Protein AF-A0A1I0IFF0-F1 (afdb_monomer_lite)

Structure (mmCIF, N/CA/C/O backbone):
data_AF-A0A1I0IFF0-F1
#
_entry.id   AF-A0A1I0IFF0-F1
#
loop_
_atom_site.group_PDB
_atom_site.id
_atom_site.type_symbol
_atom_site.label_atom_id
_atom_site.label_alt_id
_atom_site.label_comp_id
_atom_site.label_asym_id
_atom_site.label_entity_id
_atom_site.label_seq_id
_atom_site.pdbx_PDB_ins_code
_atom_site.Cartn_x
_atom_site.Cartn_y
_atom_site.Cartn_z
_atom_site.occupancy
_atom_site.B_iso_or_equiv
_atom_site.auth_seq_id
_atom_site.auth_comp_id
_atom_site.auth_asym_id
_atom_site.auth_atom_id
_atom_site.pdbx_PDB_model_num
ATOM 1 N N . MET A 1 1 ? -9.312 16.674 9.828 1.00 88.00 1 MET A N 1
ATOM 2 C CA . MET A 1 1 ? -9.772 15.275 9.896 1.00 88.00 1 MET A CA 1
ATOM 3 C C . MET A 1 1 ? -9.796 14.686 8.494 1.00 88.00 1 MET A C 1
ATOM 5 O O . MET A 1 1 ? -10.130 15.406 7.559 1.00 88.00 1 MET A O 1
ATOM 9 N N . SER A 1 2 ? -9.435 13.416 8.342 1.00 91.50 2 SER A N 1
ATOM 10 C CA . SER A 1 2 ? -9.533 12.617 7.117 1.00 91.50 2 SER A CA 1
ATOM 11 C C . SER A 1 2 ? -9.966 11.204 7.501 1.00 91.50 2 SER A C 1
ATOM 13 O O . SER A 1 2 ? -9.382 10.637 8.417 1.00 91.50 2 SER A O 1
ATOM 15 N N . LEU A 1 3 ? -10.940 10.636 6.791 1.00 92.00 3 LEU A N 1
ATOM 16 C CA . LEU A 1 3 ? -11.258 9.207 6.860 1.00 92.00 3 LEU A CA 1
ATOM 17 C C . LEU A 1 3 ? -10.409 8.442 5.834 1.00 92.00 3 LEU A C 1
ATOM 19 O O . LEU A 1 3 ? -10.133 8.965 4.749 1.00 92.00 3 LEU A O 1
ATOM 23 N N . VAL A 1 4 ? -9.998 7.233 6.186 1.00 90.94 4 VAL A N 1
ATOM 24 C CA . VAL A 1 4 ? -9.371 6.217 5.333 1.00 90.94 4 VAL A CA 1
ATOM 25 C C . VAL A 1 4 ? -10.077 4.899 5.650 1.00 90.94 4 VAL A C 1
ATOM 27 O O . VAL A 1 4 ? -10.364 4.649 6.815 1.00 90.94 4 VAL A O 1
ATOM 30 N N . GLU A 1 5 ? -10.362 4.060 4.663 1.00 90.81 5 GLU A N 1
ATOM 31 C CA . GLU A 1 5 ? -10.940 2.730 4.898 1.00 90.81 5 GLU A CA 1
ATOM 32 C C . GLU A 1 5 ? -9.869 1.668 4.645 1.00 90.81 5 GLU A C 1
ATOM 34 O O . GLU A 1 5 ? -9.145 1.729 3.650 1.00 90.81 5 GLU A O 1
ATOM 39 N N . LEU A 1 6 ? -9.741 0.730 5.582 1.00 88.81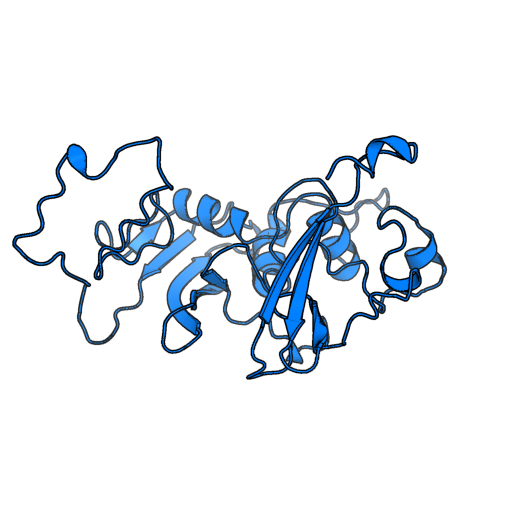 6 LEU A N 1
ATOM 40 C CA . LEU A 1 6 ? -8.856 -0.424 5.495 1.00 88.81 6 LEU A CA 1
ATOM 41 C C . LEU A 1 6 ? -9.671 -1.602 4.963 1.00 88.81 6 LEU A C 1
ATOM 43 O O . LEU A 1 6 ? -10.607 -2.057 5.624 1.00 88.81 6 LEU A O 1
ATOM 47 N N . GLU A 1 7 ? -9.307 -2.098 3.789 1.00 85.88 7 GLU A N 1
ATOM 48 C CA . GLU A 1 7 ? -9.910 -3.275 3.171 1.00 85.88 7 GLU A CA 1
ATOM 49 C C . GLU A 1 7 ? -9.067 -4.528 3.405 1.00 85.88 7 GLU A C 1
ATOM 51 O O . GLU A 1 7 ? -7.858 -4.463 3.644 1.00 85.88 7 GLU A O 1
ATOM 56 N N . ARG A 1 8 ? -9.722 -5.682 3.301 1.00 84.56 8 ARG A N 1
ATOM 57 C CA . ARG A 1 8 ? -9.161 -7.024 3.439 1.00 84.56 8 ARG A CA 1
ATOM 58 C C . ARG A 1 8 ? -9.545 -7.875 2.229 1.00 84.56 8 ARG A C 1
ATOM 60 O O . ARG A 1 8 ? -10.698 -7.851 1.814 1.00 84.56 8 ARG A O 1
ATOM 67 N N . TRP A 1 9 ? -8.615 -8.686 1.730 1.00 76.44 9 TRP A N 1
ATOM 68 C CA . TRP A 1 9 ? -8.908 -9.739 0.757 1.00 76.44 9 TRP A CA 1
ATOM 69 C C . TRP A 1 9 ? -9.453 -10.995 1.454 1.00 76.44 9 TRP A C 1
ATOM 71 O O . TRP A 1 9 ? -8.937 -11.434 2.490 1.00 76.44 9 TRP A O 1
ATOM 81 N N . GLY A 1 10 ? -10.497 -11.590 0.884 1.00 72.00 10 GLY A N 1
ATOM 82 C CA . GLY A 1 10 ? -11.131 -12.810 1.371 1.00 72.00 10 GLY A CA 1
ATOM 83 C C . GLY A 1 10 ? -11.828 -13.603 0.258 1.00 72.00 10 GLY A C 1
ATOM 84 O O . GLY A 1 10 ? -11.740 -13.240 -0.914 1.00 72.00 10 GLY A O 1
ATOM 85 N N . PRO A 1 11 ? -12.553 -14.687 0.595 1.00 66.06 11 PRO A N 1
ATOM 86 C CA . PRO A 1 11 ? -13.161 -15.583 -0.398 1.00 66.06 11 PRO A CA 1
ATOM 87 C C . PRO A 1 11 ? -14.207 -14.936 -1.322 1.00 66.06 11 PRO A C 1
ATOM 89 O O . PRO A 1 11 ? -14.525 -15.507 -2.360 1.00 66.06 11 PRO A O 1
ATOM 92 N N . ALA A 1 12 ? -14.748 -13.773 -0.944 1.00 69.38 12 ALA A N 1
ATOM 93 C CA . ALA A 1 12 ? -15.703 -12.993 -1.734 1.00 69.38 12 ALA A CA 1
ATOM 94 C C . ALA A 1 12 ? -15.058 -11.826 -2.517 1.00 69.38 12 ALA A C 1
ATOM 96 O O . ALA A 1 12 ? -15.765 -11.125 -3.237 1.00 69.38 12 ALA A O 1
ATOM 97 N N . GLY A 1 13 ? -13.742 -11.619 -2.393 1.00 72.94 13 GLY A N 1
ATOM 98 C CA . GLY A 1 13 ? -13.017 -10.473 -2.948 1.00 72.94 13 GLY A CA 1
ATOM 99 C C . GLY A 1 13 ? -12.477 -9.531 -1.866 1.00 72.94 13 GLY A C 1
ATOM 100 O O . GLY A 1 13 ? -12.172 -9.965 -0.754 1.00 72.94 13 GLY A O 1
ATOM 101 N N . TRP A 1 14 ? -12.344 -8.245 -2.202 1.00 78.19 14 TRP A N 1
ATOM 102 C CA . TRP A 1 14 ? -12.015 -7.179 -1.247 1.00 78.19 14 TRP A CA 1
ATOM 103 C C . TRP A 1 14 ? -13.264 -6.725 -0.485 1.00 78.19 14 TRP A C 1
ATOM 105 O O . TRP A 1 14 ? -14.321 -6.547 -1.087 1.00 78.19 14 TRP A O 1
ATOM 115 N N . ASP A 1 15 ? -13.131 -6.518 0.825 1.00 80.62 15 ASP A N 1
ATOM 116 C CA . ASP A 1 15 ? -14.208 -6.061 1.711 1.00 80.62 15 ASP A CA 1
ATOM 117 C C . ASP A 1 15 ? -13.657 -5.121 2.803 1.00 80.62 15 ASP A C 1
ATOM 119 O O . ASP A 1 15 ? -12.474 -5.193 3.151 1.00 80.62 15 ASP A O 1
ATOM 123 N N . THR A 1 16 ? -14.479 -4.226 3.356 1.00 85.56 16 THR A N 1
ATOM 124 C CA . THR A 1 16 ? -14.020 -3.204 4.314 1.00 85.56 16 THR A CA 1
ATOM 125 C C . THR A 1 16 ? -13.914 -3.766 5.734 1.00 85.56 16 THR A C 1
ATOM 127 O O . THR A 1 16 ? -14.913 -4.078 6.376 1.00 85.56 16 THR A O 1
ATOM 130 N N . LEU A 1 17 ? -12.689 -3.824 6.263 1.00 84.31 17 LEU A N 1
ATOM 131 C CA . LEU A 1 17 ? -12.380 -4.324 7.605 1.00 84.31 17 LEU A CA 1
ATOM 132 C C . LEU A 1 17 ? -12.564 -3.256 8.693 1.00 84.31 17 LEU A C 1
ATOM 134 O O . LEU A 1 17 ? -13.067 -3.559 9.775 1.00 84.31 17 LEU A O 1
ATOM 138 N N . ALA A 1 18 ? -12.123 -2.019 8.445 1.00 87.62 18 ALA A N 1
ATOM 139 C CA . ALA A 1 18 ? -12.143 -0.952 9.448 1.00 87.62 18 ALA A CA 1
ATOM 140 C C . ALA A 1 18 ? -12.167 0.455 8.832 1.00 87.62 18 ALA A C 1
ATOM 142 O O . ALA A 1 18 ? -11.567 0.704 7.785 1.00 87.62 18 ALA A O 1
ATOM 143 N N . GLY A 1 19 ? -12.807 1.398 9.525 1.00 90.88 19 GLY A N 1
ATOM 144 C CA . GLY A 1 19 ? -12.680 2.831 9.258 1.00 90.88 19 GLY A CA 1
ATOM 145 C C . GLY A 1 19 ? -11.568 3.440 10.114 1.00 90.88 19 GLY A C 1
ATOM 146 O O . GLY A 1 19 ? -11.505 3.196 11.316 1.00 90.88 19 GLY A O 1
ATOM 147 N N . ILE A 1 20 ? -10.691 4.245 9.514 1.00 92.94 20 ILE A N 1
ATOM 148 C C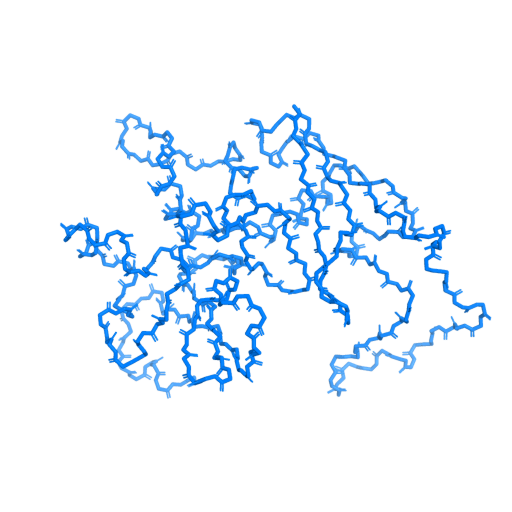A . ILE A 1 20 ? -9.561 4.892 10.190 1.00 92.94 20 ILE A CA 1
ATOM 149 C C . ILE A 1 20 ? -9.678 6.413 10.075 1.00 92.94 20 ILE A C 1
ATOM 151 O O . ILE A 1 20 ? -9.557 7.001 8.997 1.00 92.94 20 ILE A O 1
ATOM 155 N N . ILE A 1 21 ? -9.898 7.063 11.213 1.00 94.94 21 ILE A N 1
ATOM 156 C CA . 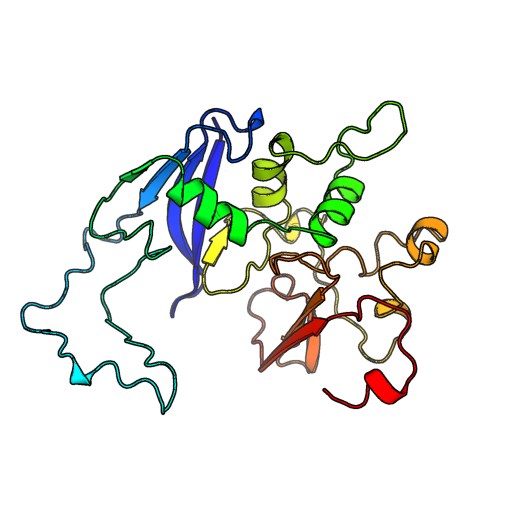ILE A 1 21 ? -10.034 8.511 11.351 1.00 94.94 21 ILE A CA 1
ATOM 157 C C . ILE A 1 21 ? -8.673 9.110 11.712 1.00 94.94 21 ILE A C 1
ATOM 159 O O . ILE A 1 21 ? -7.999 8.663 12.638 1.00 94.94 21 ILE A O 1
ATOM 163 N N . ILE A 1 22 ? -8.280 10.152 10.980 1.00 95.44 22 ILE A N 1
ATOM 164 C CA . ILE A 1 22 ? -7.016 10.872 11.145 1.00 95.44 22 ILE A CA 1
ATOM 165 C C . ILE A 1 22 ? -7.333 12.348 11.398 1.00 95.44 22 ILE A C 1
ATOM 167 O O . ILE A 1 22 ? -7.690 13.075 10.468 1.00 95.44 22 ILE A O 1
ATOM 171 N N . ASP A 1 23 ? -7.237 12.814 12.643 1.00 95.50 23 ASP A N 1
ATOM 172 C CA . ASP A 1 23 ? -7.713 14.150 13.045 1.00 95.50 23 ASP A CA 1
ATOM 173 C C . ASP A 1 23 ? -6.989 15.305 12.345 1.00 95.50 23 ASP A C 1
ATOM 175 O O . ASP A 1 23 ? -7.618 16.263 11.883 1.00 95.50 23 ASP A O 1
ATOM 179 N N . ARG A 1 24 ? -5.668 15.187 12.241 1.00 95.25 24 ARG A N 1
ATOM 180 C CA . ARG A 1 24 ? -4.710 16.193 11.775 1.00 95.25 24 ARG A CA 1
ATOM 181 C C . ARG A 1 24 ? -3.886 15.627 10.613 1.00 95.25 24 ARG A C 1
ATOM 183 O O . ARG A 1 24 ? -2.698 15.353 10.786 1.00 95.25 24 ARG A O 1
ATOM 190 N N . PRO A 1 25 ? -4.492 15.375 9.435 1.00 92.88 25 PRO A N 1
ATOM 191 C CA . PRO A 1 25 ? -3.823 14.690 8.327 1.00 92.88 25 PRO A CA 1
ATOM 192 C C . PRO A 1 25 ? -2.581 15.433 7.804 1.00 92.88 25 PRO A C 1
ATOM 194 O O . PRO A 1 25 ? -1.665 14.800 7.284 1.00 92.88 25 PRO A O 1
ATOM 197 N N . GLU A 1 26 ? -2.497 16.749 8.008 1.00 92.44 26 GLU A N 1
ATOM 198 C CA . GLU A 1 26 ? -1.309 17.570 7.745 1.00 92.44 26 GLU A CA 1
ATOM 199 C C . GLU A 1 26 ? -0.108 17.236 8.655 1.00 92.44 26 GLU A C 1
ATOM 201 O O . GLU A 1 26 ? 1.030 17.560 8.319 1.00 92.44 26 GLU A O 1
ATOM 206 N N . SER A 1 27 ? -0.349 16.550 9.777 1.00 93.81 27 SER A N 1
ATOM 207 C CA . SER A 1 27 ? 0.673 15.989 10.672 1.00 93.81 27 SER A CA 1
ATOM 208 C C . SER A 1 27 ? 1.077 14.549 10.305 1.00 93.81 27 SER A C 1
ATOM 210 O O . SER A 1 27 ? 1.951 13.980 10.959 1.00 93.81 27 SER A O 1
ATOM 212 N N . GLY A 1 28 ? 0.468 13.935 9.284 1.00 93.38 28 GLY A N 1
ATOM 213 C CA . GLY A 1 28 ? 0.781 12.560 8.882 1.00 93.38 28 GLY A CA 1
ATOM 214 C C . GLY A 1 28 ? 0.371 11.501 9.901 1.00 93.38 28 GLY A C 1
ATOM 215 O O . GLY A 1 28 ? -0.598 11.672 10.641 1.00 93.38 28 GLY A O 1
ATOM 216 N N . LEU A 1 29 ? 1.177 10.439 10.007 1.00 94.06 29 LEU A N 1
ATOM 217 C CA . LEU A 1 29 ? 1.040 9.426 11.065 1.00 94.06 29 LEU A CA 1
ATOM 218 C C . LEU A 1 29 ? 1.510 9.919 12.457 1.00 94.06 29 LEU A C 1
ATOM 220 O O . LEU A 1 29 ? 1.636 9.117 13.377 1.00 94.06 29 LEU A O 1
ATOM 224 N N . LEU A 1 30 ? 1.780 11.224 12.627 1.00 94.38 30 LEU A N 1
ATOM 225 C CA . LEU A 1 30 ? 1.913 11.884 13.941 1.00 94.38 30 LEU A CA 1
ATOM 226 C C . LEU A 1 30 ? 0.607 12.573 14.391 1.00 94.38 30 LEU A C 1
ATOM 228 O O . LEU A 1 30 ? 0.554 13.214 15.445 1.00 94.38 30 LEU A O 1
ATOM 232 N N . SER A 1 31 ? -0.450 12.480 13.584 1.00 94.25 31 SER A N 1
ATOM 233 C CA . SER A 1 31 ? -1.810 12.811 14.000 1.00 94.25 31 SER A CA 1
ATOM 234 C C . SER A 1 31 ? -2.272 11.889 15.140 1.00 94.25 31 SER A C 1
ATOM 236 O O . SER A 1 31 ? -1.891 10.721 15.155 1.00 94.25 31 SER A O 1
ATOM 238 N N . PRO A 1 32 ? -3.173 12.337 16.035 1.00 95.31 32 PRO A N 1
ATOM 239 C CA . PRO A 1 32 ? -4.093 11.419 16.697 1.00 95.31 32 PRO A CA 1
ATOM 240 C C . PRO A 1 32 ? -4.851 10.619 15.629 1.00 95.31 32 PRO A C 1
ATOM 242 O O . PRO A 1 32 ? -5.238 11.169 14.588 1.00 95.31 32 PRO A O 1
ATOM 245 N N . MET A 1 33 ? -5.001 9.320 15.858 1.00 94.69 33 MET A N 1
ATOM 246 C CA . MET A 1 33 ? -5.628 8.388 14.923 1.00 94.69 33 MET A CA 1
ATOM 247 C C . MET A 1 33 ? -6.572 7.488 15.706 1.00 94.69 33 MET A C 1
ATOM 249 O O . MET A 1 33 ? -6.213 7.079 16.812 1.00 94.69 33 MET A O 1
ATOM 253 N N . ARG A 1 34 ? -7.719 7.149 15.120 1.00 93.44 34 ARG A N 1
ATOM 254 C CA . ARG A 1 34 ? -8.660 6.161 15.652 1.00 93.44 34 ARG A CA 1
ATOM 255 C C . ARG A 1 34 ? -8.994 5.138 14.573 1.00 93.44 34 ARG A C 1
ATOM 257 O O . ARG A 1 34 ? -9.179 5.529 13.425 1.00 93.44 34 ARG A O 1
ATOM 264 N N . LEU A 1 35 ? -9.051 3.859 14.923 1.00 90.81 35 LEU A N 1
ATOM 265 C CA . LEU A 1 35 ? -9.435 2.766 14.027 1.00 90.81 35 LEU A CA 1
ATOM 266 C C . LEU A 1 35 ? -10.635 2.061 14.643 1.00 90.81 35 LEU A C 1
ATOM 268 O O . LEU A 1 35 ? -10.525 1.537 15.747 1.00 90.81 35 LEU A O 1
ATOM 272 N N . ASP A 1 36 ? -11.751 2.058 13.926 1.00 88.44 36 ASP A N 1
ATOM 273 C CA . ASP A 1 36 ? -13.002 1.420 14.324 1.00 88.44 36 ASP A CA 1
ATOM 274 C C . ASP A 1 36 ? -13.267 0.236 13.384 1.00 88.44 36 ASP A C 1
ATOM 276 O O . ASP A 1 36 ? -13.406 0.421 12.169 1.00 88.44 36 ASP A O 1
ATOM 280 N N . TYR A 1 37 ? -13.317 -0.983 13.922 1.00 83.94 37 TYR A N 1
ATOM 281 C CA . TYR A 1 37 ? -13.605 -2.178 13.123 1.00 83.94 37 TYR A CA 1
ATOM 282 C C . TYR A 1 37 ? -15.061 -2.185 12.625 1.00 83.94 37 TYR A C 1
ATOM 284 O O . TYR A 1 37 ? -15.997 -1.869 13.364 1.00 83.94 37 TYR A O 1
ATOM 292 N N . GLN A 1 38 ? -15.264 -2.562 11.360 1.00 75.62 38 GLN A N 1
ATOM 293 C CA . GLN A 1 38 ? -16.597 -2.684 10.768 1.00 75.62 38 GLN A CA 1
ATOM 294 C C . GLN A 1 38 ? -17.294 -3.948 11.287 1.00 75.62 38 GLN A C 1
ATOM 296 O O . GLN A 1 38 ? -16.730 -5.042 11.289 1.00 75.62 38 GLN A O 1
ATOM 301 N N . ARG A 1 39 ? -18.551 -3.804 11.717 1.00 63.66 39 ARG A N 1
ATOM 302 C CA . ARG A 1 39 ? -19.383 -4.919 12.186 1.00 63.66 39 ARG A CA 1
ATOM 303 C C . ARG A 1 39 ? -20.214 -5.479 11.031 1.00 63.66 39 ARG A C 1
ATOM 305 O O . ARG A 1 39 ? -21.276 -4.934 10.736 1.00 63.66 39 ARG A O 1
ATOM 312 N N . GLN A 1 40 ? -19.786 -6.588 10.434 1.00 51.75 40 GLN A N 1
ATOM 313 C CA . GLN A 1 40 ? -20.651 -7.354 9.530 1.00 51.75 40 GLN A CA 1
ATOM 314 C C . GLN A 1 40 ? -21.722 -8.113 10.337 1.00 51.75 40 GLN A C 1
ATOM 316 O O . GLN A 1 40 ? -21.414 -8.806 11.307 1.00 51.75 40 GLN A O 1
ATOM 321 N N . ASP A 1 41 ? -22.991 -7.907 9.975 1.00 43.84 41 ASP A N 1
ATOM 322 C CA . ASP A 1 41 ? -24.205 -8.604 10.443 1.00 43.84 41 ASP A CA 1
ATOM 323 C C . ASP A 1 41 ? -24.391 -8.808 11.964 1.00 43.84 41 ASP A C 1
ATOM 325 O O . ASP A 1 41 ? -25.189 -9.630 12.413 1.00 43.84 41 ASP A O 1
ATOM 329 N N . GLY A 1 42 ? -23.699 -8.017 12.788 1.00 35.91 42 GLY A N 1
ATOM 330 C CA . GLY A 1 42 ? -23.757 -8.113 14.251 1.00 35.91 42 GLY A CA 1
ATOM 331 C C . GLY A 1 42 ? -22.974 -9.289 14.844 1.00 35.91 42 GLY A C 1
ATOM 332 O O . GLY A 1 42 ? -22.987 -9.466 16.064 1.00 35.91 42 GLY A O 1
ATOM 333 N N . CYS A 1 43 ? -22.255 -10.053 14.021 1.00 32.69 43 CYS A N 1
ATOM 334 C CA . CYS A 1 43 ? -21.344 -11.092 14.477 1.00 32.69 43 CYS A CA 1
ATOM 335 C C . CYS A 1 43 ? -19.947 -10.510 14.714 1.00 32.69 43 CYS A C 1
ATOM 337 O O . CYS A 1 43 ? -19.127 -10.427 13.801 1.00 32.69 43 CYS A O 1
ATOM 339 N N . THR A 1 44 ? -19.617 -10.224 15.978 1.00 33.41 44 THR A N 1
ATOM 340 C CA . THR A 1 44 ? -18.235 -10.460 16.419 1.00 33.41 44 THR A CA 1
ATOM 341 C C . THR A 1 44 ? -17.906 -11.906 16.057 1.00 33.41 44 THR A C 1
ATOM 343 O O . THR A 1 44 ? -18.707 -12.804 16.335 1.00 33.41 44 THR A O 1
ATOM 346 N N . CYS A 1 45 ? -16.764 -12.154 15.424 1.00 33.97 45 CYS A N 1
ATOM 347 C CA . CYS A 1 45 ? -16.337 -13.519 15.155 1.00 33.97 45 CYS A CA 1
ATOM 348 C C . CYS A 1 45 ? -15.871 -14.140 16.482 1.00 33.97 45 CYS A C 1
ATOM 350 O O . CYS A 1 45 ? -14.738 -13.969 16.907 1.00 33.97 45 CYS A O 1
ATOM 352 N N . VAL A 1 46 ? -16.800 -14.776 17.198 1.00 32.59 46 VAL A N 1
ATOM 353 C CA . VAL A 1 46 ? -16.542 -15.343 18.526 1.00 32.59 46 VAL A CA 1
ATOM 354 C C . VAL A 1 46 ? -15.787 -16.660 18.380 1.00 32.59 46 VAL A C 1
ATOM 356 O O . VAL A 1 46 ? -16.257 -17.570 17.692 1.00 32.59 46 VAL A O 1
ATOM 359 N N . ALA A 1 47 ? -14.666 -16.790 19.091 1.00 33.25 47 ALA A N 1
ATOM 360 C CA . ALA A 1 47 ? -13.975 -18.062 19.260 1.00 33.25 47 ALA A CA 1
ATOM 361 C C . ALA A 1 47 ? -14.940 -19.153 19.745 1.00 33.25 47 ALA A C 1
ATOM 363 O O . ALA A 1 47 ? -15.535 -19.041 20.820 1.00 33.25 47 ALA A O 1
ATOM 364 N N . LEU A 1 48 ? -15.112 -20.204 18.933 1.00 32.38 48 LEU A N 1
ATOM 365 C CA . LEU A 1 48 ? -16.056 -21.288 19.210 1.00 32.38 48 LEU A CA 1
ATOM 366 C C . LEU A 1 48 ? -15.778 -21.888 20.602 1.00 32.38 48 LEU A C 1
ATOM 368 O O . LEU A 1 48 ? -14.673 -22.398 20.817 1.00 32.38 48 LEU A O 1
ATOM 372 N N . PRO A 1 49 ? -16.748 -21.866 21.544 1.00 31.80 49 PRO A N 1
ATOM 373 C CA . PRO A 1 49 ? -16.535 -22.369 22.898 1.00 31.80 49 PRO A CA 1
ATOM 374 C C . PRO A 1 49 ? -16.157 -23.856 22.894 1.00 31.80 49 PRO A C 1
ATOM 376 O O . PRO A 1 49 ? -17.009 -24.722 22.701 1.00 31.80 49 PRO A O 1
ATOM 379 N N . GLY A 1 50 ? -14.867 -24.141 23.091 1.00 37.78 50 GLY A N 1
ATOM 380 C CA . GLY A 1 50 ? -14.296 -25.489 23.007 1.00 37.78 50 GLY A CA 1
ATOM 381 C C . GLY A 1 50 ? -12.960 -25.590 22.261 1.00 37.78 50 GLY A C 1
ATOM 382 O O . GLY A 1 50 ? -12.319 -26.631 22.363 1.00 37.78 50 GLY A O 1
ATOM 383 N N . VAL A 1 51 ? -12.511 -24.546 21.551 1.00 42.12 51 VAL A N 1
ATOM 384 C CA . VAL A 1 51 ? -11.158 -24.512 20.961 1.00 42.12 51 VAL A CA 1
ATOM 385 C C . VAL A 1 51 ? -10.146 -24.014 21.998 1.00 42.12 51 VAL A C 1
ATOM 387 O O . VAL A 1 51 ? -9.940 -22.811 22.153 1.00 42.12 51 VAL A O 1
ATOM 390 N N . THR A 1 52 ? -9.513 -24.947 22.709 1.00 37.56 52 THR A N 1
ATOM 391 C CA . THR A 1 52 ? -8.269 -24.690 23.450 1.00 37.56 52 THR A CA 1
ATOM 392 C C . THR A 1 52 ? -7.099 -24.868 22.485 1.00 37.56 52 THR A C 1
ATOM 394 O O . THR A 1 52 ? -7.016 -25.910 21.843 1.00 37.56 52 THR A O 1
ATOM 397 N N . LEU A 1 53 ? -6.216 -23.872 22.378 1.00 43.44 53 LEU A N 1
ATOM 398 C CA . LEU A 1 53 ? -4.922 -24.028 21.706 1.00 43.44 53 LEU A CA 1
ATOM 399 C C . LEU A 1 53 ? -3.928 -24.633 22.698 1.00 43.44 53 LEU A C 1
ATOM 401 O O . LEU A 1 53 ? -3.771 -24.100 23.801 1.00 43.44 53 LEU A O 1
ATOM 405 N N . GLU A 1 54 ? -3.265 -25.715 22.307 1.00 38.72 54 GLU A N 1
ATOM 406 C CA . GLU A 1 54 ? -2.254 -26.383 23.127 1.00 38.72 54 GLU A CA 1
ATOM 407 C C . GLU A 1 54 ? -0.845 -25.987 22.663 1.00 38.72 54 GLU A C 1
ATOM 409 O O . GLU A 1 54 ? -0.626 -25.546 21.535 1.00 38.72 54 GLU A O 1
ATOM 414 N N . LEU A 1 55 ? 0.158 -26.168 23.528 1.00 39.31 55 LEU A N 1
ATOM 415 C CA . LEU A 1 55 ? 1.565 -25.885 23.185 1.00 39.31 55 LEU A CA 1
ATOM 416 C C . LEU A 1 55 ? 2.100 -26.747 22.024 1.00 39.31 55 LEU A C 1
ATOM 418 O O . LEU A 1 55 ? 3.139 -26.433 21.447 1.00 39.31 55 LEU A O 1
ATOM 422 N N . GLU A 1 56 ? 1.392 -27.822 21.686 1.00 44.09 56 GLU A N 1
ATOM 423 C CA . GLU A 1 56 ? 1.716 -28.755 20.607 1.00 44.09 56 GLU A CA 1
ATOM 424 C C . GLU A 1 56 ? 1.386 -28.185 19.210 1.00 44.09 56 GLU A C 1
ATOM 426 O O . GLU A 1 56 ? 2.007 -28.600 18.233 1.00 44.09 56 GLU A O 1
ATOM 431 N N . ASP A 1 57 ? 0.510 -27.172 19.115 1.00 42.84 57 ASP A N 1
ATOM 432 C CA . ASP A 1 57 ? 0.124 -26.499 17.858 1.00 42.84 57 ASP A CA 1
ATOM 433 C C . ASP A 1 57 ? 1.222 -25.560 17.290 1.00 42.84 57 ASP A C 1
ATOM 435 O O . ASP A 1 57 ? 1.060 -24.979 16.215 1.00 42.84 57 ASP A O 1
ATOM 439 N N . PHE A 1 58 ? 2.342 -25.389 18.008 1.00 44.25 58 PHE A N 1
ATOM 440 C CA . PHE A 1 58 ? 3.372 -24.366 17.759 1.00 44.25 58 PHE A CA 1
ATOM 441 C C . PHE A 1 58 ? 4.780 -24.940 17.485 1.00 44.25 58 PHE A C 1
ATOM 443 O O . PHE A 1 58 ? 5.780 -24.328 17.862 1.00 44.25 58 PHE A O 1
ATOM 450 N N . GLN A 1 59 ? 4.901 -26.117 16.859 1.00 42.06 59 GLN A N 1
ATOM 451 C CA . GLN A 1 59 ? 6.224 -26.671 16.519 1.00 42.06 59 GLN A CA 1
ATOM 452 C C . GLN A 1 59 ? 6.929 -25.848 15.423 1.00 42.06 59 GLN A C 1
ATOM 454 O O . GLN A 1 59 ? 6.326 -25.499 14.412 1.00 42.06 59 GLN A O 1
ATOM 459 N N . GLU A 1 60 ? 8.210 -25.523 15.635 1.00 42.25 60 GLU A N 1
ATOM 460 C CA . GLU A 1 60 ? 8.927 -24.490 14.862 1.00 42.25 60 GLU A CA 1
ATOM 461 C C . GLU A 1 60 ? 9.475 -24.953 13.493 1.00 42.25 60 GLU A C 1
ATOM 463 O O . GLU A 1 60 ? 9.763 -24.106 12.647 1.00 42.25 60 GLU A O 1
ATOM 468 N N . ASP A 1 61 ? 9.636 -26.264 13.263 1.00 43.00 61 ASP A N 1
ATOM 469 C CA . ASP A 1 61 ? 10.543 -26.787 12.220 1.00 43.00 61 ASP A CA 1
ATOM 470 C C . ASP A 1 61 ? 9.902 -27.189 10.868 1.00 43.00 61 ASP A C 1
ATOM 472 O O . ASP A 1 61 ? 10.626 -27.273 9.876 1.00 43.00 61 ASP A O 1
ATOM 476 N N . ASP A 1 62 ? 8.583 -27.420 10.772 1.00 39.44 62 ASP A N 1
ATOM 477 C CA . ASP A 1 62 ? 7.935 -27.953 9.550 1.00 39.44 62 ASP A CA 1
ATOM 478 C C . ASP A 1 62 ? 6.751 -27.082 9.077 1.00 39.44 62 ASP A C 1
ATOM 480 O O . ASP A 1 62 ? 5.585 -27.363 9.346 1.00 39.44 62 ASP A O 1
ATOM 484 N N . PHE A 1 63 ? 7.087 -26.030 8.314 1.00 39.88 63 PHE A N 1
ATOM 485 C CA . PHE A 1 63 ? 6.214 -24.937 7.845 1.00 39.88 63 PHE A CA 1
ATOM 486 C C . PHE A 1 63 ? 5.589 -24.100 8.972 1.00 39.88 63 PHE A C 1
ATOM 488 O O . PHE A 1 63 ? 4.961 -24.618 9.884 1.00 39.88 63 PHE A O 1
ATOM 495 N N . VAL A 1 64 ? 5.686 -22.765 8.860 1.00 34.31 64 VAL A N 1
ATOM 496 C CA . VAL A 1 64 ? 5.005 -21.835 9.780 1.00 34.31 64 VAL A CA 1
ATOM 497 C C . VAL A 1 64 ? 3.523 -22.219 9.851 1.00 34.31 64 VAL A C 1
ATOM 499 O O . VAL A 1 64 ? 2.849 -22.116 8.817 1.00 34.31 64 VAL A O 1
ATOM 502 N N . PRO A 1 65 ? 2.999 -22.657 11.013 1.00 32.09 65 PRO A N 1
ATOM 503 C CA . PRO A 1 65 ? 1.624 -23.107 11.098 1.00 32.09 65 PRO A CA 1
ATOM 504 C C . PRO A 1 65 ? 0.721 -21.910 10.827 1.00 32.09 65 PRO A C 1
ATOM 506 O O . PRO A 1 65 ? 0.611 -20.980 11.628 1.00 32.09 65 PRO A O 1
ATOM 509 N N . VAL A 1 66 ? 0.069 -21.919 9.664 1.00 36.50 66 VAL A N 1
ATOM 510 C CA . VAL A 1 66 ? -1.014 -20.986 9.363 1.00 36.50 66 VAL A CA 1
ATOM 511 C C . VAL A 1 66 ? -2.189 -21.431 10.221 1.00 36.50 66 VAL A C 1
ATOM 513 O O . VAL A 1 66 ? -3.034 -22.207 9.772 1.00 36.50 66 VAL A O 1
ATOM 516 N N . ILE A 1 67 ? -2.208 -20.970 11.477 1.00 34.56 67 ILE A N 1
ATOM 517 C CA . ILE A 1 67 ? -3.300 -21.215 12.419 1.00 34.56 67 ILE A CA 1
ATOM 518 C C . ILE A 1 67 ? -4.525 -20.471 11.886 1.00 34.56 67 ILE A C 1
ATOM 520 O O . ILE A 1 67 ? -4.811 -19.327 12.241 1.00 34.56 67 ILE A O 1
ATOM 524 N N . SER A 1 68 ? -5.231 -21.126 10.968 1.00 36.81 68 SER A N 1
ATOM 525 C CA . SER A 1 68 ? -6.462 -20.642 10.362 1.00 36.81 68 SER A CA 1
ATOM 526 C C . SER A 1 68 ? -7.595 -20.812 11.371 1.00 36.81 68 SER A C 1
ATOM 528 O O . SER A 1 68 ? -8.488 -21.638 11.201 1.00 36.81 68 SER A O 1
ATOM 530 N N . LEU A 1 69 ? -7.529 -20.039 12.461 1.00 39.69 69 LEU A N 1
ATOM 531 C CA . LEU A 1 69 ? -8.657 -19.834 13.357 1.00 39.69 69 LEU A CA 1
ATOM 532 C C . LEU A 1 69 ? -9.772 -19.209 12.509 1.00 39.69 69 LEU A C 1
ATOM 534 O O . LEU A 1 69 ? -9.613 -18.068 12.067 1.00 39.69 69 LEU A O 1
ATOM 538 N N . PRO A 1 70 ? -10.898 -19.902 12.259 1.00 40.47 70 PRO A N 1
ATOM 539 C CA . PRO A 1 70 ? -11.900 -19.456 11.287 1.00 40.47 70 PRO A CA 1
ATOM 540 C C . PRO A 1 70 ? -12.757 -18.279 11.797 1.00 40.47 70 PRO A C 1
ATOM 542 O O . PRO A 1 70 ? -13.854 -18.047 11.297 1.00 40.47 70 PRO A O 1
ATOM 545 N N . PHE A 1 71 ? -12.276 -17.566 12.819 1.00 47.81 71 PHE A N 1
ATOM 546 C CA . PHE A 1 71 ? -12.990 -16.539 13.572 1.00 47.81 71 PHE A CA 1
ATOM 547 C C . PHE A 1 71 ? -12.097 -15.387 14.089 1.00 47.81 71 PHE A C 1
ATOM 549 O O . PHE A 1 71 ? -12.626 -14.490 14.723 1.00 47.81 71 PHE A O 1
ATOM 556 N N . VAL A 1 72 ? -10.780 -15.348 13.831 1.00 50.84 72 VAL A N 1
ATOM 557 C CA . VAL A 1 72 ? -9.909 -14.258 14.337 1.00 50.84 72 VAL A CA 1
ATOM 558 C C . VAL A 1 72 ? -9.474 -13.343 13.189 1.00 50.84 72 VAL A C 1
ATOM 560 O O . VAL A 1 72 ? -8.633 -13.712 12.368 1.00 50.84 72 VAL A O 1
ATOM 563 N N . LEU A 1 73 ? -10.066 -12.147 13.103 1.00 60.25 73 LEU A N 1
ATOM 564 C CA . LEU A 1 73 ? -9.906 -11.218 11.971 1.00 60.25 73 LEU A CA 1
ATOM 565 C C . LEU A 1 73 ? -9.258 -9.895 12.402 1.00 60.25 73 LEU A C 1
ATOM 567 O O . LEU A 1 73 ? -9.928 -8.879 12.568 1.00 60.25 73 LEU A O 1
ATOM 571 N N . TRP A 1 74 ? -7.940 -9.905 12.596 1.00 73.06 74 TRP A N 1
ATOM 572 C CA . TRP A 1 74 ? -7.185 -8.744 13.083 1.00 73.06 74 TRP A CA 1
ATOM 573 C C . TRP A 1 74 ? -6.263 -8.167 12.001 1.00 73.06 74 TRP A C 1
ATOM 575 O O . TRP A 1 74 ? -5.602 -8.914 11.280 1.00 73.06 74 TRP A O 1
ATOM 585 N N . ALA A 1 75 ? -6.171 -6.838 11.919 1.00 76.19 75 ALA A N 1
ATOM 586 C CA . ALA A 1 75 ? -5.259 -6.139 11.008 1.00 76.19 75 ALA A CA 1
ATOM 587 C C . ALA A 1 75 ? -3.778 -6.261 11.422 1.00 76.19 75 ALA A C 1
ATOM 589 O O . ALA A 1 75 ? -2.880 -6.191 10.586 1.00 76.19 75 ALA A O 1
ATOM 590 N N . SER A 1 76 ? -3.514 -6.420 12.721 1.00 80.31 76 SER A N 1
ATOM 591 C CA . SER A 1 76 ? -2.175 -6.548 13.305 1.00 80.31 76 SER A CA 1
ATOM 592 C C . SER A 1 76 ? -2.279 -7.166 14.712 1.00 80.31 76 SER A C 1
ATOM 594 O O . SER A 1 76 ? -3.271 -6.907 15.400 1.00 80.31 76 SER A O 1
ATOM 596 N N . PRO A 1 77 ? -1.264 -7.908 15.203 1.00 78.31 77 PRO A N 1
ATOM 597 C CA . PRO A 1 77 ? -1.197 -8.358 16.601 1.00 78.31 77 PRO A CA 1
ATOM 598 C C . PRO A 1 77 ? -1.202 -7.217 17.634 1.00 78.31 77 PRO A C 1
ATOM 600 O O . PRO A 1 77 ? -1.537 -7.440 18.794 1.00 78.31 77 PRO A O 1
ATOM 603 N N . GLN A 1 78 ? -0.838 -5.996 17.230 1.00 79.44 78 GLN A N 1
ATOM 604 C CA . GLN A 1 78 ? -0.895 -4.782 18.052 1.00 79.44 78 GLN A CA 1
ATOM 605 C C . GLN A 1 78 ? -2.251 -4.052 17.944 1.00 79.44 78 GLN A C 1
ATOM 607 O O . GLN A 1 78 ? -2.495 -3.104 18.689 1.00 79.44 78 GLN A O 1
ATOM 612 N N . VAL A 1 79 ? -3.139 -4.497 17.044 1.00 78.69 79 VAL A N 1
ATOM 613 C CA . VAL A 1 79 ? -4.490 -3.955 16.807 1.00 78.69 79 VAL A CA 1
ATOM 614 C C . VAL A 1 79 ? -5.547 -5.094 16.779 1.00 78.69 79 VAL A C 1
ATOM 616 O O . VAL A 1 79 ? -6.263 -5.235 15.785 1.00 78.69 79 VAL A O 1
ATOM 619 N N . PRO A 1 80 ? -5.640 -5.972 17.804 1.00 74.44 80 PRO A N 1
ATOM 620 C CA . PRO A 1 80 ? -6.491 -7.168 17.758 1.00 74.44 80 PRO A CA 1
ATOM 621 C C . PRO A 1 80 ? -7.994 -6.868 17.926 1.00 74.44 80 PRO A C 1
ATOM 623 O O . PRO A 1 80 ? -8.474 -6.659 19.036 1.00 74.44 80 PRO A O 1
ATOM 626 N N . GLY A 1 81 ? -8.761 -6.904 16.830 1.00 63.72 81 GLY A N 1
ATOM 627 C CA . GLY A 1 81 ? -10.161 -6.441 16.746 1.00 63.72 81 GLY A CA 1
ATOM 628 C C . GLY A 1 81 ? -11.220 -7.111 17.640 1.00 63.72 81 GLY A C 1
ATOM 629 O O . GLY A 1 81 ? -12.363 -6.668 17.642 1.00 63.72 81 GLY A O 1
ATOM 630 N N . GLU A 1 82 ? -10.871 -8.139 18.417 1.00 60.84 82 GLU A N 1
ATOM 631 C CA . GLU A 1 82 ? -11.736 -8.690 19.478 1.00 60.84 82 GLU A CA 1
ATOM 632 C C . GLU A 1 82 ? -11.491 -8.064 20.861 1.00 60.84 82 GLU A C 1
ATOM 634 O O . GLU A 1 82 ? -12.366 -8.122 21.723 1.00 60.84 82 GLU A O 1
ATOM 639 N N . VAL A 1 83 ? -10.311 -7.480 21.104 1.00 57.38 83 VAL A N 1
ATOM 640 C CA . VAL A 1 83 ? -9.927 -6.957 22.429 1.00 57.38 83 VAL A CA 1
ATOM 641 C C . VAL A 1 83 ? -10.443 -5.532 22.632 1.00 57.38 83 VAL A C 1
ATOM 643 O O . VAL A 1 83 ? -10.849 -5.179 23.738 1.00 57.38 83 VAL A O 1
ATOM 646 N N . LEU A 1 84 ? -10.454 -4.722 21.568 1.00 58.22 84 LEU A N 1
ATOM 647 C CA . LEU A 1 84 ? -11.102 -3.412 21.512 1.00 58.22 84 LEU A CA 1
ATOM 648 C C . LEU A 1 84 ? -11.761 -3.245 20.133 1.00 58.22 84 LEU A C 1
ATOM 650 O O . LEU A 1 84 ? -11.117 -3.461 19.112 1.00 58.22 84 LEU A O 1
ATOM 654 N N . GLU A 1 85 ? -13.020 -2.804 20.081 1.00 69.75 85 GLU A N 1
ATOM 655 C CA . GLU A 1 85 ? -13.669 -2.461 18.798 1.00 69.75 85 GLU A CA 1
ATOM 656 C C . GLU A 1 85 ? -13.075 -1.184 18.172 1.00 69.75 85 GLU A C 1
ATOM 658 O O . GLU A 1 85 ? -13.073 -1.014 16.951 1.00 69.75 85 GLU A O 1
ATOM 663 N N . THR A 1 86 ? -12.549 -0.307 19.033 1.00 80.12 86 THR A N 1
ATOM 664 C CA . THR A 1 86 ? -11.932 0.980 18.712 1.00 80.12 86 THR A CA 1
ATOM 665 C C . THR A 1 86 ? -10.505 1.014 19.259 1.00 80.12 86 THR A C 1
ATOM 667 O O . THR A 1 86 ? -10.291 0.891 20.466 1.00 80.12 86 THR A O 1
ATOM 670 N N . TYR A 1 87 ? -9.535 1.242 18.379 1.00 84.69 87 TYR A N 1
ATOM 671 C CA . TYR A 1 87 ? -8.132 1.496 18.710 1.00 84.69 87 TYR A CA 1
ATOM 672 C C . TYR A 1 87 ? -7.790 2.978 18.572 1.00 84.69 87 TYR A C 1
ATOM 674 O O . TYR A 1 87 ? -8.396 3.679 17.764 1.00 84.69 87 TYR A O 1
ATOM 682 N N . GLU A 1 88 ? -6.764 3.440 19.292 1.00 89.50 88 GLU A N 1
ATOM 683 C CA . GLU A 1 88 ? -6.231 4.802 19.174 1.00 89.50 88 GLU A CA 1
ATOM 684 C C . GLU A 1 88 ? -4.691 4.834 19.157 1.00 89.50 88 GLU A C 1
ATOM 686 O O . GLU A 1 88 ? -4.017 4.043 19.818 1.00 89.50 88 GLU A O 1
ATOM 691 N N . GLY A 1 89 ? -4.127 5.798 18.424 1.00 89.38 89 GLY A N 1
ATOM 692 C CA . GLY A 1 89 ? -2.714 6.176 18.513 1.00 89.38 89 GLY A CA 1
ATOM 693 C C . GLY A 1 89 ? -1.709 5.260 17.799 1.00 89.38 89 GLY A C 1
ATOM 694 O O . GLY A 1 89 ? -1.865 4.910 16.630 1.00 89.38 89 GLY A O 1
ATOM 695 N N . GLU A 1 90 ? -0.600 4.970 18.484 1.00 88.44 90 GLU A N 1
ATOM 696 C CA . GLU A 1 90 ? 0.655 4.496 17.876 1.00 88.44 90 GLU A CA 1
ATOM 697 C C . GLU A 1 90 ? 0.578 3.127 17.165 1.00 88.44 90 GLU A C 1
ATOM 699 O O . GLU A 1 90 ? 1.138 3.030 16.072 1.00 88.44 90 GLU A O 1
ATOM 704 N N . PRO A 1 91 ? -0.181 2.116 17.642 1.00 89.31 91 PRO A N 1
ATOM 705 C CA . PRO A 1 91 ? -0.374 0.860 16.907 1.00 89.31 91 PRO A CA 1
ATOM 706 C C . PRO A 1 91 ? -0.992 1.034 15.510 1.00 89.31 91 PRO A C 1
ATOM 708 O O . PRO A 1 91 ? -0.608 0.342 14.568 1.00 89.31 91 PRO A O 1
ATOM 711 N N . ILE A 1 92 ? -1.899 2.005 15.339 1.00 92.25 92 ILE A N 1
ATOM 712 C CA . ILE A 1 92 ? -2.491 2.340 14.032 1.00 92.25 92 ILE A CA 1
ATOM 713 C C . ILE A 1 92 ? -1.444 3.028 13.150 1.00 92.25 92 ILE A C 1
ATOM 715 O O . ILE A 1 92 ? -1.325 2.728 11.964 1.00 92.25 92 ILE A O 1
ATOM 719 N N . ALA A 1 93 ? -0.647 3.924 13.738 1.00 92.75 93 ALA A N 1
ATOM 720 C CA . ALA A 1 93 ? 0.459 4.584 13.053 1.00 92.75 93 ALA A CA 1
ATOM 721 C C . ALA A 1 93 ? 1.583 3.606 12.654 1.00 92.75 93 ALA A C 1
ATOM 723 O O . ALA A 1 93 ? 2.328 3.904 11.724 1.00 92.75 93 ALA A O 1
ATOM 724 N N . ALA A 1 94 ? 1.725 2.462 13.330 1.00 90.62 94 ALA A N 1
ATOM 725 C CA . ALA A 1 94 ? 2.594 1.366 12.908 1.00 90.62 94 ALA A CA 1
ATOM 726 C C . ALA A 1 94 ? 1.981 0.606 11.720 1.00 90.62 94 ALA A C 1
ATOM 728 O O . ALA A 1 94 ? 2.576 0.604 10.645 1.00 90.62 94 ALA A O 1
ATOM 729 N N . LEU A 1 95 ? 0.755 0.087 11.872 1.00 90.19 95 LEU A N 1
ATOM 730 C CA . LEU A 1 95 ? 0.005 -0.616 10.820 1.00 90.19 95 LEU A CA 1
ATOM 731 C C . LEU A 1 95 ? -0.024 0.165 9.493 1.00 90.19 95 LEU A C 1
ATOM 733 O O . LEU A 1 95 ? 0.336 -0.363 8.445 1.00 90.19 95 LEU A O 1
ATOM 737 N N . LEU A 1 96 ? -0.394 1.448 9.532 1.00 91.00 96 LEU A N 1
ATOM 738 C CA . LEU A 1 96 ? -0.455 2.292 8.335 1.00 91.00 96 LEU A CA 1
ATOM 739 C C . LEU A 1 96 ? 0.918 2.587 7.715 1.00 91.00 96 LEU A C 1
ATOM 741 O O . LEU A 1 96 ? 0.991 2.904 6.529 1.00 91.00 96 LEU A O 1
ATOM 745 N N . ARG A 1 97 ? 2.007 2.512 8.487 1.00 89.75 97 ARG A N 1
ATOM 746 C CA . ARG A 1 97 ? 3.364 2.777 7.988 1.00 89.75 97 ARG A CA 1
ATOM 747 C C . ARG A 1 97 ? 3.887 1.637 7.123 1.00 89.75 97 ARG A C 1
ATOM 749 O O . ARG A 1 97 ? 4.617 1.918 6.176 1.00 89.75 97 ARG A O 1
ATOM 756 N N . ASP A 1 98 ? 3.478 0.406 7.410 1.00 87.50 98 ASP A N 1
ATOM 757 C CA . ASP A 1 98 ? 3.848 -0.769 6.617 1.00 87.50 98 ASP A CA 1
ATOM 758 C C . ASP A 1 98 ? 3.094 -0.820 5.275 1.00 87.50 98 ASP A C 1
ATOM 760 O O . ASP A 1 98 ? 3.638 -1.316 4.288 1.00 87.50 98 ASP A O 1
ATOM 764 N N . LEU A 1 99 ? 1.897 -0.217 5.196 1.00 86.69 99 LEU A N 1
ATOM 765 C CA . LEU A 1 99 ? 1.154 -0.047 3.937 1.00 86.69 99 LEU A CA 1
ATOM 766 C C . LEU A 1 99 ? 1.732 1.063 3.033 1.00 86.69 99 LEU A C 1
ATOM 768 O O . LEU A 1 99 ? 1.546 1.043 1.816 1.00 86.69 99 LEU A O 1
ATOM 772 N N . ILE A 1 100 ? 2.403 2.066 3.611 1.00 86.81 100 ILE A N 1
ATOM 773 C CA . ILE A 1 100 ? 2.884 3.245 2.876 1.00 86.81 100 ILE A CA 1
ATOM 774 C C . ILE A 1 100 ? 4.208 2.948 2.150 1.00 86.81 100 ILE A C 1
ATOM 776 O O . ILE A 1 100 ? 5.176 2.502 2.776 1.00 86.81 100 ILE A O 1
ATOM 780 N N . PRO A 1 101 ? 4.331 3.313 0.856 1.00 83.00 101 PRO A N 1
ATOM 781 C CA . PRO A 1 101 ? 5.607 3.310 0.150 1.00 83.00 101 PRO A CA 1
ATOM 782 C C . PRO A 1 101 ? 6.705 4.033 0.939 1.00 83.00 101 PRO A C 1
ATOM 784 O O . PRO A 1 101 ? 6.583 5.210 1.292 1.00 83.00 101 PRO A O 1
ATOM 787 N N . SER A 1 102 ? 7.804 3.327 1.194 1.00 85.19 102 SER A N 1
ATOM 788 C CA . SER A 1 102 ? 8.954 3.805 1.969 1.00 85.19 102 SER A CA 1
ATOM 789 C C . SER A 1 102 ? 10.226 3.870 1.111 1.00 85.19 102 SER A C 1
ATOM 791 O O . SER A 1 102 ? 10.216 3.557 -0.082 1.00 85.19 102 SER A O 1
ATOM 793 N N . GLY A 1 103 ? 11.319 4.374 1.687 1.00 84.56 103 GLY A N 1
ATOM 794 C CA . GLY A 1 103 ? 12.638 4.365 1.059 1.00 84.56 103 GLY A CA 1
ATOM 795 C C . GLY A 1 103 ? 12.714 5.002 -0.330 1.00 84.56 103 GLY A C 1
ATOM 796 O O . GLY A 1 103 ? 12.308 6.151 -0.530 1.00 84.56 103 GLY A O 1
ATOM 797 N N . TRP A 1 104 ? 13.285 4.280 -1.299 1.00 80.62 104 TR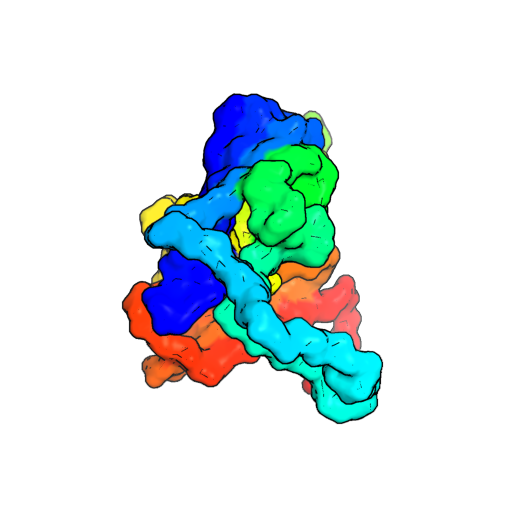P A N 1
ATOM 798 C CA . TRP A 1 104 ? 13.465 4.788 -2.663 1.00 80.62 104 TRP A CA 1
ATOM 799 C C . TRP A 1 104 ? 12.126 5.118 -3.338 1.00 80.62 104 TRP A C 1
ATOM 801 O O . TRP A 1 104 ? 12.000 6.189 -3.939 1.00 80.62 104 TRP A O 1
ATOM 811 N N . ALA A 1 105 ? 11.121 4.251 -3.170 1.00 80.06 105 ALA A N 1
ATOM 812 C CA . ALA A 1 105 ? 9.792 4.406 -3.758 1.00 80.06 105 ALA A CA 1
ATOM 813 C C . ALA A 1 105 ? 9.140 5.712 -3.295 1.00 80.06 105 ALA A C 1
ATOM 815 O O . ALA A 1 105 ? 8.783 6.561 -4.112 1.00 80.06 105 ALA A O 1
ATOM 816 N N . ARG A 1 106 ? 9.118 5.941 -1.975 1.00 86.88 106 ARG A N 1
ATOM 817 C CA . ARG A 1 106 ? 8.630 7.180 -1.349 1.00 86.88 106 ARG A CA 1
ATOM 818 C C . ARG A 1 106 ? 9.244 8.429 -1.973 1.00 86.88 106 ARG A C 1
ATOM 820 O O . ARG A 1 106 ? 8.535 9.333 -2.417 1.00 86.88 106 ARG A O 1
ATOM 827 N N . ARG A 1 107 ? 10.577 8.458 -2.064 1.00 81.12 107 ARG A N 1
ATOM 828 C CA . ARG A 1 107 ? 11.335 9.593 -2.613 1.00 81.12 107 ARG A CA 1
ATOM 829 C C . ARG A 1 107 ? 11.054 9.814 -4.105 1.00 81.12 107 ARG A C 1
ATOM 831 O O . ARG A 1 107 ? 11.117 10.955 -4.562 1.00 81.12 107 ARG A O 1
ATOM 838 N N . ARG A 1 108 ? 10.712 8.768 -4.868 1.00 78.50 108 ARG A N 1
ATOM 839 C CA . ARG A 1 108 ? 10.310 8.871 -6.283 1.00 78.50 108 ARG A CA 1
ATOM 840 C C . ARG A 1 108 ? 8.855 9.331 -6.443 1.00 78.50 108 ARG A C 1
ATOM 842 O O . ARG A 1 108 ? 8.589 10.186 -7.289 1.00 78.50 108 ARG A O 1
ATOM 849 N N . LEU A 1 109 ? 7.947 8.841 -5.600 1.00 79.62 109 LEU A N 1
ATOM 850 C CA . LEU A 1 109 ? 6.525 9.196 -5.594 1.00 79.62 109 LEU A CA 1
ATOM 851 C C . LEU A 1 109 ? 6.307 10.660 -5.193 1.00 79.62 109 LEU A C 1
ATOM 853 O O . LEU A 1 109 ? 5.686 11.400 -5.951 1.00 79.62 109 LEU A O 1
ATOM 857 N N . LEU A 1 110 ? 6.923 11.145 -4.107 1.00 82.31 110 LEU A N 1
ATOM 858 C CA . LEU A 1 110 ? 6.866 12.567 -3.713 1.00 82.31 110 LEU A CA 1
ATOM 859 C C . LEU A 1 110 ? 7.364 13.519 -4.825 1.00 82.31 110 LEU A C 1
ATOM 861 O O . LEU A 1 110 ? 6.891 14.651 -4.952 1.00 82.31 110 LEU A O 1
ATOM 865 N N . LYS A 1 111 ? 8.288 13.038 -5.667 1.00 76.94 111 LYS A N 1
ATOM 866 C CA . LYS A 1 111 ? 8.790 13.710 -6.878 1.00 76.94 111 LYS A CA 1
ATOM 867 C C . LYS A 1 111 ? 7.688 13.841 -7.949 1.00 76.94 111 LYS A C 1
ATOM 869 O O . LYS A 1 111 ? 7.537 14.922 -8.516 1.00 76.94 111 LYS A O 1
ATOM 874 N N . ARG A 1 112 ? 6.912 12.770 -8.195 1.00 74.44 112 ARG A N 1
ATOM 875 C CA . ARG A 1 112 ? 5.773 12.703 -9.147 1.00 74.44 112 ARG A CA 1
ATOM 876 C C . ARG A 1 112 ? 4.564 13.504 -8.646 1.00 74.44 112 ARG A C 1
ATOM 878 O O . ARG A 1 112 ? 4.017 14.300 -9.402 1.00 74.44 112 ARG A O 1
ATOM 885 N N . LEU A 1 113 ? 4.239 13.401 -7.354 1.00 74.69 113 LEU A N 1
ATOM 886 C CA . LEU A 1 113 ? 3.146 14.123 -6.680 1.00 74.69 113 LEU A CA 1
ATOM 887 C C . LEU A 1 113 ? 3.365 15.648 -6.547 1.00 74.69 113 LEU A C 1
ATOM 889 O O . LEU A 1 113 ? 2.516 16.342 -5.981 1.00 74.69 113 LEU A O 1
ATOM 893 N N . ARG A 1 114 ? 4.490 16.172 -7.063 1.00 71.06 114 ARG A N 1
ATOM 894 C CA . ARG A 1 114 ? 4.914 17.584 -7.001 1.00 71.06 114 ARG A CA 1
ATOM 895 C C . ARG A 1 114 ? 4.959 18.146 -5.572 1.00 71.06 114 ARG A C 1
ATOM 897 O O . ARG A 1 114 ? 4.628 19.311 -5.357 1.00 71.06 114 ARG A O 1
ATOM 904 N N . SER A 1 115 ? 5.377 17.329 -4.600 1.00 69.56 115 SER A N 1
ATOM 905 C CA . SER A 1 115 ? 5.494 17.752 -3.200 1.00 69.56 115 SER A CA 1
ATOM 906 C C . SER A 1 115 ? 6.425 18.968 -3.041 1.00 69.56 115 SER A C 1
ATOM 908 O O . SER A 1 115 ? 7.367 19.119 -3.829 1.00 69.56 115 SER A O 1
ATOM 910 N N . PRO A 1 116 ? 6.196 19.830 -2.027 1.00 64.69 116 PRO A N 1
ATOM 911 C CA . PRO A 1 116 ? 6.997 21.027 -1.800 1.00 64.69 116 PRO A CA 1
ATOM 912 C C . PRO A 1 116 ? 8.499 20.739 -1.775 1.00 64.69 116 PRO A C 1
ATOM 914 O O . PRO A 1 116 ? 8.984 19.841 -1.078 1.00 64.69 116 PRO A O 1
ATOM 917 N N . ARG A 1 117 ? 9.242 21.534 -2.546 1.00 68.00 117 ARG A N 1
ATOM 918 C CA . ARG A 1 117 ? 10.702 21.521 -2.533 1.00 68.00 117 ARG A CA 1
ATOM 919 C C . ARG A 1 117 ? 11.223 22.543 -1.535 1.00 68.00 117 ARG A C 1
ATOM 921 O O . ARG A 1 117 ? 10.663 23.631 -1.399 1.00 68.00 117 ARG A O 1
ATOM 928 N N . ARG A 1 118 ? 12.325 22.201 -0.877 1.00 68.81 118 ARG A N 1
ATOM 929 C CA . ARG A 1 118 ? 13.133 23.147 -0.104 1.00 68.81 118 ARG A CA 1
ATOM 930 C C . ARG A 1 118 ? 13.817 24.145 -1.047 1.00 68.81 118 ARG A C 1
ATOM 932 O O . ARG A 1 118 ? 13.866 23.947 -2.260 1.00 68.81 118 ARG A O 1
ATOM 939 N N . GLN A 1 119 ? 14.373 25.217 -0.481 1.00 67.50 119 GLN A N 1
ATOM 940 C CA . GLN A 1 119 ? 15.067 26.273 -1.238 1.00 67.50 119 GLN A CA 1
ATOM 941 C C . GLN A 1 119 ? 16.312 25.769 -1.998 1.00 67.50 119 GLN A C 1
ATOM 943 O O . GLN A 1 119 ? 16.715 26.381 -2.980 1.00 67.50 119 GLN A O 1
ATOM 948 N N . ASP A 1 120 ? 16.883 24.636 -1.580 1.00 73.75 120 ASP A N 1
ATOM 949 C CA . ASP A 1 120 ? 17.974 23.913 -2.255 1.00 73.75 120 ASP A CA 1
ATOM 950 C C . ASP A 1 120 ? 17.496 22.998 -3.412 1.00 73.75 120 ASP A C 1
ATOM 952 O O . ASP A 1 120 ? 18.297 22.305 -4.038 1.00 73.75 120 ASP A O 1
ATOM 956 N N . GLY A 1 121 ? 16.190 22.968 -3.700 1.00 65.25 121 GLY A N 1
ATOM 957 C CA . GLY A 1 121 ? 15.574 22.124 -4.726 1.00 65.25 121 GLY A CA 1
ATOM 958 C C . GLY A 1 121 ? 15.299 20.674 -4.304 1.00 65.25 121 GLY A C 1
ATOM 959 O O . GLY A 1 121 ? 14.672 19.936 -5.078 1.00 65.25 121 GLY A O 1
ATOM 960 N N . THR A 1 122 ? 15.709 20.252 -3.103 1.00 65.75 122 THR A N 1
ATOM 961 C CA . THR A 1 122 ? 15.432 18.906 -2.571 1.00 65.75 122 THR A CA 1
ATOM 962 C C . THR A 1 122 ? 13.955 18.730 -2.212 1.00 65.75 122 THR A C 1
ATOM 964 O O . THR A 1 122 ? 13.238 19.695 -1.945 1.00 65.75 122 THR A O 1
ATOM 967 N N . ILE A 1 123 ? 13.474 17.484 -2.218 1.00 69.75 123 ILE A N 1
ATOM 968 C CA . ILE A 1 123 ? 12.122 17.148 -1.751 1.00 69.75 123 ILE A CA 1
ATOM 969 C C . ILE A 1 123 ? 12.100 17.269 -0.225 1.00 69.75 123 ILE A C 1
ATOM 971 O O . ILE A 1 123 ? 12.962 16.695 0.444 1.00 69.75 123 ILE A O 1
ATOM 975 N N . GLN A 1 124 ? 11.096 17.940 0.339 1.00 78.38 124 GLN A N 1
ATOM 976 C CA . GLN A 1 124 ? 10.835 17.844 1.773 1.00 78.38 124 GLN A CA 1
ATOM 977 C C . GLN A 1 124 ? 10.131 16.515 2.092 1.00 78.38 124 GLN A C 1
ATOM 979 O O . GLN A 1 124 ? 8.911 16.469 2.206 1.00 78.38 124 GLN A O 1
ATOM 984 N N . ASP A 1 125 ? 10.886 15.426 2.253 1.00 84.88 125 ASP A N 1
ATOM 985 C CA . ASP A 1 125 ? 10.327 14.231 2.897 1.00 84.88 125 ASP A CA 1
ATOM 986 C C . ASP A 1 125 ? 10.034 14.519 4.386 1.00 84.88 125 ASP A C 1
ATOM 988 O O . ASP A 1 125 ? 10.662 15.380 5.015 1.00 84.88 125 ASP A O 1
ATOM 992 N N . GLY A 1 126 ? 9.029 13.841 4.927 1.00 89.00 126 GLY A N 1
ATOM 993 C CA . GLY A 1 126 ? 8.496 14.013 6.275 1.00 89.00 126 GLY A CA 1
ATOM 994 C C . GLY A 1 126 ? 7.046 13.520 6.386 1.00 89.00 126 GLY A C 1
ATOM 995 O O . GLY A 1 126 ? 6.411 13.242 5.363 1.00 89.00 126 GLY A O 1
ATOM 996 N N . PRO A 1 127 ? 6.511 13.402 7.614 1.00 91.19 127 PRO A N 1
ATOM 997 C CA . PRO A 1 127 ? 5.220 12.766 7.871 1.00 91.19 127 PRO A CA 1
ATOM 998 C C . PRO A 1 127 ? 4.035 13.510 7.243 1.00 91.19 127 PRO A C 1
ATOM 1000 O O . PRO A 1 127 ? 3.040 12.887 6.896 1.00 91.19 127 PRO A O 1
ATOM 1003 N N . GLN A 1 128 ? 4.151 14.815 6.974 1.00 90.62 128 GLN A N 1
ATOM 1004 C CA . GLN A 1 128 ? 3.115 15.636 6.324 1.00 90.62 128 GLN A CA 1
ATOM 1005 C C . GLN A 1 128 ? 2.655 15.141 4.931 1.00 90.62 128 GLN A C 1
ATOM 1007 O O . GLN A 1 128 ? 1.752 15.722 4.330 1.00 90.62 128 GLN A O 1
ATOM 1012 N N . HIS A 1 129 ? 3.287 14.098 4.387 1.00 90.50 129 HIS A N 1
ATOM 1013 C CA . HIS A 1 129 ? 2.887 13.435 3.147 1.00 90.50 129 HIS A CA 1
ATOM 1014 C C . HIS A 1 129 ? 2.284 12.038 3.339 1.00 90.50 129 HIS A C 1
ATOM 1016 O O . HIS A 1 129 ? 1.780 11.481 2.369 1.00 90.50 129 HIS A O 1
ATOM 1022 N N . ASP A 1 130 ? 2.292 11.477 4.550 1.00 91.81 130 ASP A N 1
ATOM 1023 C CA . ASP A 1 130 ? 1.907 10.084 4.802 1.00 91.81 130 ASP A CA 1
ATOM 1024 C C . ASP A 1 130 ? 0.460 9.800 4.397 1.00 91.81 130 ASP A C 1
ATOM 1026 O O . ASP A 1 130 ? 0.218 8.890 3.617 1.00 91.81 130 ASP A O 1
ATOM 1030 N N . VAL A 1 131 ? -0.499 10.622 4.844 1.00 91.00 131 VAL A N 1
ATOM 1031 C CA . VAL A 1 131 ? -1.926 10.453 4.498 1.00 91.00 131 VAL A CA 1
ATOM 1032 C C . VAL A 1 131 ? -2.162 10.597 2.991 1.00 91.00 131 VAL A C 1
ATOM 1034 O O . VAL A 1 131 ? -3.067 9.971 2.446 1.00 91.00 131 VAL A O 1
ATOM 1037 N N . ARG A 1 132 ? -1.326 11.385 2.299 1.00 87.50 132 ARG A N 1
ATOM 1038 C CA . ARG A 1 132 ? -1.393 11.531 0.843 1.00 87.50 132 ARG A CA 1
ATOM 1039 C C . ARG A 1 132 ? -0.843 10.293 0.134 1.00 87.50 132 ARG A C 1
ATOM 1041 O O . ARG A 1 132 ? -1.508 9.764 -0.742 1.00 87.50 132 ARG A O 1
ATOM 1048 N N . LEU A 1 133 ? 0.322 9.792 0.546 1.00 87.62 133 LEU A N 1
ATOM 1049 C CA . LEU A 1 133 ? 0.909 8.553 0.017 1.00 87.62 133 LEU A CA 1
ATOM 1050 C C . LEU A 1 133 ? 0.027 7.327 0.305 1.00 87.62 133 LEU A C 1
ATOM 1052 O O . LEU A 1 133 ? -0.064 6.436 -0.530 1.00 87.62 133 LEU A O 1
ATOM 1056 N N . LEU A 1 134 ? -0.649 7.303 1.454 1.00 87.50 134 LEU A N 1
ATOM 1057 C CA . LEU A 1 134 ? -1.598 6.261 1.844 1.00 87.50 134 LEU A CA 1
ATOM 1058 C C . LEU A 1 134 ? -2.840 6.236 0.937 1.00 87.50 134 LEU A C 1
ATOM 1060 O O . LEU A 1 134 ? -3.331 5.163 0.617 1.00 87.50 134 LEU A O 1
ATOM 1064 N N . LYS A 1 135 ? -3.331 7.406 0.504 1.00 83.94 135 LYS A N 1
ATOM 1065 C CA . LYS A 1 135 ? -4.509 7.526 -0.374 1.00 83.94 135 LYS A CA 1
ATOM 1066 C C . LYS A 1 135 ? -4.208 7.484 -1.868 1.00 83.94 135 LYS A C 1
ATOM 1068 O O . LYS A 1 135 ? -5.054 7.048 -2.629 1.00 83.94 135 LYS A O 1
ATOM 1073 N N . GLU A 1 136 ? -3.043 7.966 -2.291 1.00 81.00 136 GLU A N 1
ATOM 1074 C CA . GLU A 1 136 ? -2.687 8.097 -3.711 1.00 81.00 136 GLU A CA 1
ATOM 1075 C C . GLU A 1 136 ? -1.639 7.067 -4.164 1.00 81.00 136 GLU A C 1
ATOM 1077 O O . GLU A 1 136 ? -1.335 7.020 -5.350 1.00 81.00 136 GLU A O 1
ATOM 1082 N N . CYS A 1 137 ? -1.009 6.291 -3.268 1.00 80.25 137 CYS A N 1
ATOM 1083 C CA . CYS A 1 137 ? 0.127 5.423 -3.631 1.00 80.25 137 CYS A CA 1
ATOM 1084 C C . CYS A 1 137 ? 0.219 4.066 -2.895 1.00 80.25 137 CYS A C 1
ATOM 1086 O O . CYS A 1 137 ? 1.153 3.313 -3.171 1.00 80.25 137 CYS A O 1
ATOM 1088 N N . ALA A 1 138 ? -0.694 3.724 -1.981 1.00 80.62 138 ALA A N 1
ATOM 1089 C CA . ALA A 1 138 ? -0.726 2.413 -1.317 1.00 80.62 138 ALA A CA 1
ATOM 1090 C C . ALA A 1 138 ? -1.648 1.428 -2.070 1.00 80.62 138 ALA A C 1
ATOM 1092 O O . ALA A 1 138 ? -2.613 0.924 -1.504 1.00 80.62 138 ALA A O 1
ATOM 1093 N N . LEU A 1 139 ? -1.362 1.210 -3.363 1.00 73.75 139 LEU A N 1
ATOM 1094 C CA . LEU A 1 139 ? -2.187 0.396 -4.272 1.00 73.75 139 LEU A CA 1
ATOM 1095 C C . LEU A 1 139 ? -2.169 -1.104 -3.924 1.00 73.75 139 LEU A C 1
ATOM 1097 O O . LEU A 1 139 ? -3.236 -1.680 -3.735 1.00 73.75 139 LEU A O 1
ATOM 1101 N N . SER A 1 140 ? -0.983 -1.715 -3.783 1.00 75.25 140 SER A N 1
ATOM 1102 C CA . SER A 1 140 ? -0.833 -3.136 -3.418 1.00 75.25 140 SER A CA 1
ATOM 1103 C C . SER A 1 140 ? 0.195 -3.367 -2.293 1.00 75.25 140 SER A C 1
ATOM 1105 O O . SER A 1 140 ? 1.305 -3.870 -2.509 1.00 75.25 140 SER A O 1
ATOM 1107 N N . PRO A 1 141 ? -0.110 -2.928 -1.055 1.00 78.75 141 PRO A N 1
ATOM 1108 C CA . PRO A 1 141 ? 0.688 -3.263 0.122 1.00 78.75 141 PRO A CA 1
ATOM 1109 C C . PRO A 1 141 ? 0.772 -4.771 0.367 1.00 78.75 141 PRO A C 1
ATOM 1111 O O . PRO A 1 141 ? -0.213 -5.494 0.265 1.00 78.75 141 PRO A O 1
ATOM 1114 N N . ILE A 1 142 ? 1.980 -5.244 0.704 1.00 77.81 142 ILE A N 1
ATOM 1115 C CA . ILE A 1 142 ? 2.271 -6.678 0.851 1.00 77.81 142 ILE A CA 1
ATOM 1116 C C . ILE A 1 142 ? 1.377 -7.296 1.935 1.00 77.81 142 ILE A C 1
ATOM 1118 O O . ILE A 1 142 ? 1.547 -7.020 3.123 1.00 77.81 142 ILE A O 1
ATOM 1122 N N . GLY A 1 143 ? 0.486 -8.199 1.525 1.00 79.25 143 GLY A N 1
ATOM 1123 C CA . GLY A 1 143 ? -0.384 -8.962 2.413 1.00 79.25 143 GLY A CA 1
ATOM 1124 C C . GLY A 1 143 ? -1.798 -9.094 1.854 1.00 79.25 143 GLY A C 1
ATOM 1125 O O . GLY A 1 143 ? -2.015 -9.001 0.653 1.00 79.25 143 GLY A O 1
ATOM 1126 N N . ASN A 1 144 ? -2.763 -9.309 2.750 1.00 79.81 144 ASN A N 1
ATOM 1127 C CA . ASN A 1 144 ? -4.190 -9.408 2.422 1.00 79.81 144 ASN A CA 1
ATOM 1128 C C . ASN A 1 144 ? -4.972 -8.159 2.868 1.00 79.81 144 ASN A C 1
ATOM 1130 O O . ASN A 1 144 ? -6.164 -8.260 3.152 1.00 79.81 144 ASN A O 1
ATOM 1134 N N . PHE A 1 145 ? -4.312 -7.005 2.985 1.00 84.44 145 PHE A N 1
ATOM 1135 C CA . PHE A 1 145 ? -4.928 -5.727 3.350 1.00 84.44 145 PHE A CA 1
ATOM 1136 C C . PHE A 1 145 ? -4.558 -4.661 2.328 1.00 84.44 145 PHE A C 1
ATOM 1138 O O . PHE A 1 145 ? -3.451 -4.699 1.805 1.00 84.44 145 PHE A O 1
ATOM 1145 N N . ARG A 1 146 ? -5.443 -3.691 2.091 1.00 83.81 146 ARG A N 1
ATOM 1146 C CA . ARG A 1 146 ? -5.155 -2.481 1.303 1.00 83.81 146 ARG A CA 1
ATOM 1147 C C . ARG A 1 146 ? -5.958 -1.297 1.830 1.00 83.81 146 ARG A C 1
ATOM 1149 O O . ARG A 1 146 ? -6.756 -1.439 2.752 1.00 83.81 146 ARG A O 1
ATOM 1156 N N . ILE A 1 147 ? -5.762 -0.128 1.237 1.00 86.81 147 ILE A N 1
ATOM 1157 C CA . ILE A 1 147 ? -6.603 1.043 1.488 1.00 86.81 147 ILE A CA 1
ATOM 1158 C C . ILE A 1 147 ? -7.658 1.156 0.386 1.00 86.81 147 ILE A C 1
ATOM 1160 O O . ILE A 1 147 ? -7.327 0.956 -0.779 1.00 86.81 147 ILE A O 1
ATOM 1164 N N . ASN A 1 148 ? -8.903 1.493 0.733 1.00 82.62 148 ASN A N 1
ATOM 1165 C CA . ASN A 1 148 ? -9.922 1.849 -0.260 1.00 82.62 148 ASN A CA 1
ATOM 1166 C C . ASN A 1 148 ? -9.647 3.249 -0.839 1.00 82.62 148 ASN A C 1
ATOM 1168 O O . ASN A 1 148 ? -9.258 4.174 -0.116 1.00 82.62 148 ASN A O 1
ATOM 1172 N N . GLY A 1 149 ? -9.901 3.430 -2.134 1.00 67.75 149 GLY A N 1
ATOM 1173 C CA . GLY A 1 149 ? -9.799 4.719 -2.817 1.00 67.75 149 GLY A CA 1
ATOM 1174 C C . GLY A 1 149 ? -8.484 5.118 -3.519 1.00 67.75 149 GLY A C 1
ATOM 1175 O O . GLY A 1 149 ? -8.546 6.141 -4.200 1.00 67.75 149 GLY A O 1
ATOM 1176 N N . PRO A 1 150 ? -7.333 4.406 -3.468 1.00 60.00 150 PRO A N 1
ATOM 1177 C CA . PRO A 1 150 ? -6.299 4.582 -4.483 1.00 60.00 150 PRO A CA 1
ATOM 1178 C C . PRO A 1 150 ? -6.805 3.903 -5.762 1.00 60.00 150 PRO A C 1
ATOM 1180 O O . PRO A 1 150 ? -6.620 2.704 -5.950 1.00 60.00 150 PRO A O 1
ATOM 1183 N N . SER A 1 151 ? -7.524 4.640 -6.611 1.00 49.97 151 SER A N 1
ATOM 1184 C CA . SER A 1 151 ? -8.123 4.063 -7.818 1.00 49.97 151 SER A CA 1
ATOM 1185 C C . SER A 1 151 ? -7.136 4.049 -8.993 1.00 49.97 151 SER A C 1
ATOM 1187 O O . SER A 1 151 ? -6.392 5.005 -9.219 1.00 49.97 151 SER A O 1
ATOM 1189 N N . VAL A 1 152 ? -7.154 2.963 -9.771 1.00 49.38 152 VAL A N 1
ATOM 1190 C CA . VAL A 1 152 ? -6.490 2.873 -11.089 1.00 49.38 152 VAL A CA 1
ATOM 1191 C C . VAL A 1 152 ? -7.102 3.899 -12.065 1.00 49.38 152 VAL A C 1
ATOM 1193 O O . VAL A 1 152 ? -6.395 4.509 -12.873 1.00 49.38 152 VAL A O 1
ATOM 1196 N N . ASP A 1 153 ? -8.408 4.160 -11.926 1.00 45.50 153 ASP A N 1
ATOM 1197 C CA . ASP A 1 153 ? -9.212 5.053 -12.774 1.00 45.50 153 ASP A CA 1
ATOM 1198 C C . ASP A 1 153 ? -8.868 6.550 -12.668 1.00 45.50 153 ASP A C 1
ATOM 1200 O O . ASP A 1 153 ? -9.140 7.301 -13.608 1.00 45.50 153 ASP A O 1
ATOM 1204 N N . ASP A 1 154 ? -8.203 7.011 -11.600 1.00 51.75 154 ASP A N 1
ATOM 1205 C CA . ASP A 1 154 ? -7.731 8.405 -11.482 1.00 51.75 154 ASP A CA 1
ATOM 1206 C C . ASP A 1 154 ? -6.639 8.772 -12.518 1.00 51.75 154 ASP A C 1
ATOM 1208 O O . ASP A 1 154 ? -6.136 9.900 -12.546 1.00 51.75 154 ASP A O 1
ATOM 1212 N N . GLY A 1 155 ? -6.216 7.827 -13.369 1.00 54.28 155 GLY A N 1
ATOM 1213 C CA . GLY A 1 155 ? -5.287 8.052 -14.484 1.00 54.28 155 GLY A CA 1
ATOM 1214 C C . GLY A 1 155 ? -3.839 8.332 -14.063 1.00 54.28 155 GLY A C 1
ATOM 1215 O O . GLY A 1 155 ? -2.949 8.427 -14.909 1.00 54.28 155 GLY A O 1
ATOM 1216 N N . LEU A 1 156 ? -3.575 8.419 -12.756 1.00 57.34 156 LEU A N 1
ATOM 1217 C CA . LEU A 1 156 ? -2.234 8.454 -12.171 1.00 57.34 156 LEU A CA 1
ATOM 1218 C C . LEU A 1 156 ? -1.450 7.166 -12.463 1.00 57.34 156 LEU A C 1
ATOM 1220 O O . LEU A 1 156 ? -0.220 7.227 -12.595 1.00 57.34 156 LEU A O 1
ATOM 1224 N N . PHE A 1 157 ? -2.171 6.044 -12.556 1.00 63.44 157 PHE A N 1
ATOM 1225 C CA . PHE A 1 157 ? -1.657 4.680 -12.639 1.00 63.44 157 PHE A CA 1
ATOM 1226 C C . PHE A 1 157 ? -2.544 3.805 -13.557 1.00 63.44 157 PHE A C 1
ATOM 1228 O O . PHE A 1 157 ? -3.280 2.973 -13.050 1.00 63.44 157 PHE A O 1
ATOM 1235 N N . PRO A 1 158 ? -2.531 3.991 -14.892 1.00 64.31 158 PRO A N 1
ATOM 1236 C CA . PRO A 1 158 ? -3.320 3.170 -15.821 1.00 64.31 158 PRO A CA 1
ATOM 1237 C C . PRO A 1 158 ? -2.856 1.702 -15.914 1.00 64.31 158 PRO A C 1
ATOM 1239 O O . PRO A 1 158 ? -1.654 1.419 -15.950 1.00 64.31 158 PRO A O 1
ATOM 1242 N N . SER A 1 159 ? -3.800 0.772 -16.093 1.00 71.31 159 SER A N 1
ATOM 1243 C CA . SER A 1 159 ? -3.489 -0.634 -16.391 1.00 71.31 159 SER A CA 1
ATOM 1244 C C . SER A 1 159 ? -2.834 -0.773 -17.771 1.00 71.31 159 SER A C 1
ATOM 1246 O O . SER A 1 159 ? -3.457 -0.526 -18.805 1.00 71.31 159 SER A O 1
ATOM 1248 N N . ILE A 1 160 ? -1.547 -1.130 -17.788 1.00 74.25 160 ILE A N 1
ATOM 1249 C CA . ILE A 1 160 ? -0.732 -1.313 -18.997 1.00 74.25 160 ILE A CA 1
ATOM 1250 C C . ILE A 1 160 ? 0.136 -2.567 -18.795 1.00 74.25 160 ILE A C 1
ATOM 1252 O O . ILE A 1 160 ? 0.869 -2.613 -17.801 1.00 74.25 160 ILE A O 1
ATOM 1256 N N . PRO A 1 161 ? 0.097 -3.557 -19.710 1.00 79.12 161 PRO A N 1
ATOM 1257 C CA . PRO A 1 161 ? 0.990 -4.712 -19.664 1.00 79.12 161 PRO A CA 1
ATOM 1258 C C . PRO A 1 161 ? 2.473 -4.320 -19.694 1.00 79.12 161 PRO A C 1
ATOM 1260 O O . PRO A 1 161 ? 2.872 -3.399 -20.408 1.00 79.12 161 PRO A O 1
ATOM 1263 N N . LEU A 1 162 ? 3.292 -5.056 -18.949 1.00 76.88 162 LEU A N 1
ATOM 1264 C CA . LEU A 1 162 ? 4.749 -4.963 -18.960 1.00 76.88 162 LEU A CA 1
ATOM 1265 C C . LEU A 1 162 ? 5.322 -5.880 -20.047 1.00 76.88 162 LEU A C 1
ATOM 1267 O O . LEU A 1 162 ? 5.074 -7.088 -20.038 1.00 76.88 162 LEU A O 1
ATOM 1271 N N . ASP A 1 163 ? 6.140 -5.332 -20.943 1.00 76.81 163 ASP A N 1
ATOM 1272 C CA . ASP A 1 163 ? 6.912 -6.137 -21.890 1.00 76.81 163 ASP A CA 1
ATOM 1273 C C . ASP A 1 163 ? 8.180 -6.658 -21.193 1.00 76.81 163 ASP A C 1
ATOM 1275 O O . ASP A 1 163 ? 9.162 -5.940 -20.988 1.00 76.81 163 ASP A O 1
ATOM 1279 N N . VAL A 1 164 ? 8.146 -7.930 -20.787 1.00 73.00 164 VAL A N 1
ATOM 1280 C CA . VAL A 1 164 ? 9.237 -8.542 -20.015 1.00 73.00 164 VAL A CA 1
ATOM 1281 C C . VAL A 1 164 ? 10.527 -8.733 -20.823 1.00 73.00 164 VAL A C 1
ATOM 1283 O O . VAL A 1 164 ? 11.601 -8.772 -20.229 1.00 73.00 164 VAL A O 1
ATOM 1286 N N . GLU A 1 165 ? 10.448 -8.782 -22.155 1.00 74.06 165 GLU A N 1
ATOM 1287 C CA . GLU A 1 165 ? 11.608 -8.903 -23.053 1.00 74.06 165 GLU A CA 1
ATOM 1288 C C . GLU A 1 165 ? 12.212 -7.526 -23.390 1.00 74.06 165 GLU A C 1
ATOM 1290 O O . GLU A 1 165 ? 13.406 -7.390 -23.693 1.00 74.06 165 GLU A O 1
ATOM 1295 N N . ARG A 1 166 ? 11.410 -6.461 -23.303 1.00 70.06 166 ARG A N 1
ATOM 1296 C CA . ARG A 1 166 ? 11.853 -5.085 -23.523 1.00 70.06 166 ARG A CA 1
ATOM 1297 C C . ARG A 1 166 ? 12.681 -4.577 -22.348 1.00 70.06 166 ARG A C 1
ATOM 1299 O O . ARG A 1 166 ? 12.190 -3.911 -21.442 1.00 70.06 166 ARG A O 1
ATOM 1306 N N . ALA A 1 167 ? 13.999 -4.753 -22.449 1.00 59.22 167 ALA A N 1
ATOM 1307 C CA . ALA A 1 167 ? 14.989 -4.186 -21.521 1.00 59.22 167 ALA A CA 1
ATOM 1308 C C . ALA A 1 167 ? 14.782 -2.685 -21.200 1.00 59.22 167 ALA A C 1
ATOM 1310 O O . ALA A 1 167 ? 15.147 -2.242 -20.114 1.00 59.22 167 ALA A O 1
ATOM 1311 N N . GLY A 1 168 ? 14.148 -1.933 -22.115 1.00 59.56 168 GLY A N 1
ATOM 1312 C CA . GLY A 1 168 ? 13.648 -0.568 -21.907 1.00 59.56 168 GLY A CA 1
ATOM 1313 C C . GLY A 1 168 ? 12.909 -0.354 -20.583 1.00 59.56 168 GLY A C 1
ATOM 1314 O O . GLY A 1 168 ? 13.184 0.618 -19.880 1.00 59.56 168 GLY A O 1
ATOM 1315 N N . ASP A 1 169 ? 12.031 -1.289 -20.232 1.00 58.06 169 ASP A N 1
ATOM 1316 C CA . ASP A 1 169 ? 11.080 -1.152 -19.126 1.00 58.06 169 ASP A CA 1
ATOM 1317 C C . ASP A 1 169 ? 11.687 -1.658 -17.792 1.00 58.06 169 ASP A C 1
ATOM 1319 O O . ASP A 1 169 ? 11.162 -1.394 -16.709 1.00 58.06 169 ASP A O 1
ATOM 1323 N N . TRP A 1 170 ? 12.865 -2.297 -17.867 1.00 59.34 170 TRP A N 1
ATOM 1324 C CA . TRP A 1 170 ? 13.656 -2.825 -16.744 1.00 59.34 170 TRP A CA 1
ATOM 1325 C C . TRP A 1 170 ? 14.929 -2.031 -16.427 1.00 59.34 170 TRP A C 1
ATOM 1327 O O . TRP A 1 170 ? 15.626 -2.357 -15.454 1.00 59.34 170 TRP A O 1
ATOM 1337 N N . TYR A 1 171 ? 15.282 -1.038 -17.255 1.00 58.03 171 TYR A N 1
ATOM 1338 C CA . TYR A 1 171 ? 16.539 -0.306 -17.103 1.00 58.03 171 TYR A CA 1
ATOM 1339 C C . TYR A 1 171 ? 16.682 0.314 -15.711 1.00 58.03 171 TYR A C 1
ATOM 1341 O O . TYR A 1 171 ? 15.724 0.745 -15.069 1.00 58.03 171 TYR A O 1
ATOM 1349 N N . TRP A 1 172 ? 17.935 0.323 -15.258 1.00 57.47 172 TRP A N 1
ATOM 1350 C CA . TRP A 1 172 ? 18.361 0.581 -13.889 1.00 57.47 172 TRP A CA 1
ATOM 1351 C C . TRP A 1 172 ? 17.616 1.773 -13.250 1.00 57.47 172 TRP A C 1
ATOM 1353 O O . TRP A 1 172 ? 17.833 2.912 -13.664 1.00 57.47 172 TRP A O 1
ATOM 1363 N N . PRO A 1 173 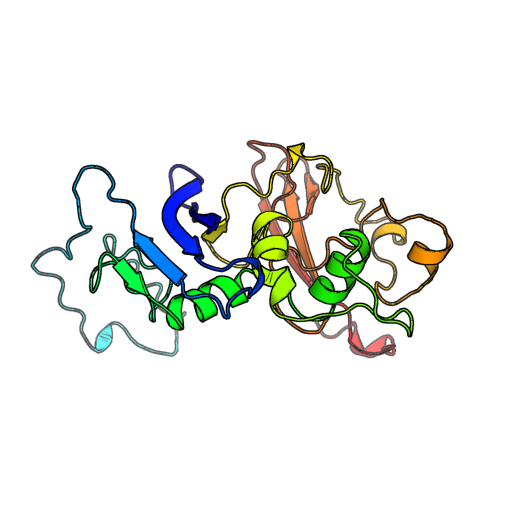? 16.778 1.570 -12.211 1.00 57.00 173 PRO A N 1
ATOM 1364 C CA . PRO A 1 173 ? 15.859 2.603 -11.715 1.00 57.00 173 PRO A CA 1
ATOM 1365 C C . PRO A 1 173 ? 16.566 3.819 -11.096 1.00 57.00 173 PRO A C 1
ATOM 1367 O O . PRO A 1 173 ? 15.943 4.854 -10.868 1.00 57.00 173 PRO A O 1
ATOM 1370 N N . TYR A 1 174 ? 17.871 3.720 -10.832 1.00 55.94 174 TYR A N 1
ATOM 1371 C CA . TYR A 1 174 ? 18.693 4.839 -10.379 1.00 55.94 174 TYR A CA 1
ATOM 1372 C C . TYR A 1 174 ? 19.205 5.739 -11.524 1.00 55.94 174 TYR A C 1
ATOM 1374 O O . TYR A 1 174 ? 19.779 6.787 -11.229 1.00 55.94 174 TYR A O 1
ATOM 1382 N N . GLU A 1 175 ? 19.054 5.369 -12.803 1.00 53.44 175 GLU A N 1
ATOM 1383 C CA . GLU A 1 175 ? 19.549 6.199 -13.907 1.00 53.44 175 GLU A CA 1
ATOM 1384 C C . GLU A 1 175 ? 18.693 7.460 -14.134 1.00 53.44 175 GLU A C 1
ATOM 1386 O O . GLU A 1 175 ? 17.474 7.373 -14.309 1.00 53.44 175 GLU A O 1
ATOM 1391 N N . PRO A 1 176 ? 19.320 8.649 -14.251 1.00 49.03 176 PRO A N 1
ATOM 1392 C CA . PRO A 1 176 ? 18.629 9.870 -14.663 1.00 49.03 176 PRO A CA 1
ATOM 1393 C C . PRO A 1 176 ? 18.070 9.830 -16.091 1.00 49.03 176 PRO A C 1
ATOM 1395 O O . PRO A 1 176 ? 17.323 10.735 -16.452 1.00 49.03 176 PRO A O 1
ATOM 1398 N N . PHE A 1 177 ? 18.420 8.827 -16.908 1.00 42.75 177 PHE A N 1
ATOM 1399 C CA . PHE A 1 177 ? 18.051 8.740 -18.325 1.00 42.75 177 PHE A CA 1
ATOM 1400 C C . PHE A 1 177 ? 16.537 8.887 -18.546 1.00 42.75 177 PHE A C 1
ATOM 1402 O O . PHE A 1 177 ? 16.111 9.718 -19.345 1.00 42.75 177 PHE A O 1
ATOM 1409 N N . ASN A 1 178 ? 15.719 8.196 -17.745 1.00 48.75 178 ASN A N 1
ATOM 1410 C CA . ASN A 1 178 ? 14.257 8.264 -17.854 1.00 48.75 178 ASN A CA 1
ATOM 1411 C C . ASN A 1 178 ? 13.661 9.587 -17.315 1.00 48.75 178 ASN A C 1
ATOM 1413 O O . ASN A 1 178 ? 12.587 9.989 -17.755 1.00 48.75 178 ASN A O 1
ATOM 1417 N N . GLU A 1 179 ? 14.352 10.315 -16.421 1.00 49.78 179 GLU A N 1
ATOM 1418 C CA . GLU A 1 179 ? 13.964 11.694 -16.051 1.00 49.78 179 GLU A CA 1
ATOM 1419 C C . GLU A 1 179 ? 14.387 12.716 -17.127 1.00 49.78 179 GLU A C 1
ATOM 1421 O O . GLU A 1 179 ? 13.666 13.682 -17.386 1.00 49.78 179 GLU A O 1
ATOM 1426 N N . ALA A 1 180 ? 15.533 12.501 -17.782 1.00 44.94 180 ALA A N 1
ATOM 1427 C CA . ALA A 1 180 ? 16.091 13.393 -18.799 1.00 44.94 180 ALA A CA 1
ATOM 1428 C C . ALA A 1 180 ? 15.404 13.263 -20.170 1.00 44.94 180 ALA A C 1
ATOM 1430 O O . ALA A 1 180 ? 15.225 14.263 -20.861 1.00 44.94 180 ALA A O 1
ATOM 1431 N N . ALA A 1 181 ? 14.984 12.054 -20.549 1.00 46.91 181 ALA A N 1
ATOM 1432 C CA . ALA A 1 181 ? 14.293 11.778 -21.810 1.00 46.91 181 ALA A CA 1
ATOM 1433 C C . ALA A 1 181 ? 12.800 12.174 -21.802 1.00 46.91 181 ALA A C 1
ATOM 1435 O O . ALA A 1 181 ? 12.113 11.999 -22.805 1.00 46.91 181 ALA A O 1
ATOM 1436 N N . GLY A 1 182 ? 12.277 12.679 -20.677 1.00 48.19 182 GLY A N 1
ATOM 1437 C CA . GLY A 1 182 ? 10.853 12.998 -20.516 1.00 48.19 182 GLY A CA 1
ATOM 1438 C C . GLY A 1 182 ? 9.946 11.773 -20.349 1.00 48.19 182 GLY A C 1
ATOM 1439 O O . GLY A 1 182 ? 8.730 11.926 -20.295 1.00 48.19 182 GLY A O 1
ATOM 1440 N N . LEU A 1 183 ? 10.518 10.572 -20.232 1.00 49.38 183 LEU A N 1
ATOM 1441 C CA . LEU A 1 183 ? 9.819 9.282 -20.194 1.00 49.38 183 LEU A CA 1
ATOM 1442 C C . LEU A 1 183 ? 9.276 8.965 -18.786 1.00 49.38 183 LEU A C 1
ATOM 1444 O O . LEU A 1 183 ? 9.482 7.885 -18.237 1.00 49.38 183 LEU A O 1
ATOM 1448 N N . TYR A 1 184 ? 8.573 9.931 -18.190 1.00 49.25 184 TYR A N 1
ATOM 1449 C CA . TYR A 1 184 ? 7.972 9.830 -16.854 1.00 49.25 184 TYR A CA 1
ATOM 1450 C C . TYR A 1 184 ? 6.807 8.831 -16.773 1.00 49.25 184 TYR A C 1
ATOM 1452 O O . TYR A 1 184 ? 6.401 8.467 -15.666 1.00 49.25 184 TYR A O 1
ATOM 1460 N N . ASP A 1 185 ? 6.288 8.399 -17.924 1.00 46.34 185 ASP A N 1
ATOM 1461 C CA . ASP A 1 185 ? 5.011 7.692 -18.039 1.00 46.34 185 ASP A CA 1
ATOM 1462 C C . ASP A 1 185 ? 5.155 6.192 -18.358 1.00 46.34 185 ASP A C 1
ATOM 1464 O O . ASP A 1 185 ? 4.213 5.440 -18.135 1.00 46.34 185 ASP A O 1
ATOM 1468 N N . ILE A 1 186 ? 6.342 5.725 -18.774 1.00 45.53 186 ILE A N 1
ATOM 1469 C CA . ILE A 1 186 ? 6.615 4.305 -19.084 1.00 45.53 186 ILE A CA 1
ATOM 1470 C C . ILE A 1 186 ? 7.452 3.602 -18.002 1.00 45.53 186 ILE A C 1
ATOM 1472 O O . ILE A 1 186 ? 8.642 3.353 -18.171 1.00 45.53 186 ILE A O 1
ATOM 1476 N N . HIS A 1 187 ? 6.758 3.251 -16.907 1.00 51.78 187 HIS A N 1
ATOM 1477 C CA . HIS A 1 187 ? 7.033 2.153 -15.950 1.00 51.78 187 HIS A CA 1
ATOM 1478 C C . HIS A 1 187 ? 7.937 2.299 -14.686 1.00 51.78 187 HIS A C 1
ATOM 1480 O O . HIS A 1 187 ? 7.632 1.596 -13.720 1.00 51.78 187 HIS A O 1
ATOM 1486 N N . PRO A 1 188 ? 8.951 3.178 -14.483 1.00 46.66 188 PRO A N 1
ATOM 1487 C CA . PRO A 1 188 ? 9.981 2.897 -13.464 1.00 46.66 188 PRO A CA 1
ATOM 1488 C C . PRO A 1 188 ? 9.692 3.518 -12.082 1.00 46.66 188 PRO A C 1
ATOM 1490 O O . PRO A 1 188 ? 10.503 3.416 -11.167 1.00 46.66 188 PRO A O 1
ATOM 1493 N N . ILE A 1 189 ? 8.568 4.228 -11.927 1.00 49.09 189 ILE A N 1
ATOM 1494 C CA . ILE A 1 189 ? 8.167 4.950 -10.695 1.00 49.09 189 ILE A CA 1
ATOM 1495 C C . ILE A 1 189 ? 7.221 4.102 -9.817 1.00 49.09 189 ILE A C 1
ATOM 1497 O O . ILE A 1 189 ? 7.046 4.376 -8.636 1.00 49.09 189 ILE A O 1
ATOM 1501 N N . TRP A 1 190 ? 6.653 3.043 -10.387 1.00 53.59 190 TRP A N 1
ATOM 1502 C CA . TRP A 1 190 ? 5.650 2.165 -9.782 1.00 53.59 190 TRP A CA 1
ATOM 1503 C C . TRP A 1 190 ? 6.296 1.114 -8.853 1.00 53.59 190 TRP A C 1
ATOM 1505 O O . TRP A 1 190 ? 5.629 0.437 -8.075 1.00 53.59 190 TRP A O 1
ATOM 1515 N N . ALA A 1 191 ? 7.628 1.022 -8.905 1.00 47.28 191 ALA A N 1
ATOM 1516 C CA . ALA A 1 191 ? 8.478 0.238 -8.024 1.00 47.28 191 ALA A CA 1
ATOM 1517 C C . ALA A 1 191 ? 8.309 0.649 -6.552 1.00 47.28 191 ALA A C 1
ATOM 1519 O O . ALA A 1 191 ? 8.944 1.596 -6.082 1.00 47.28 191 ALA A O 1
ATOM 1520 N N . GLY A 1 192 ? 7.467 -0.097 -5.830 1.00 50.84 192 GLY A N 1
ATOM 1521 C CA . GLY A 1 192 ? 7.213 0.066 -4.399 1.00 50.84 192 GLY A CA 1
ATOM 1522 C C . GLY A 1 192 ? 5.840 0.636 -4.038 1.00 50.84 192 GLY A C 1
ATOM 1523 O O . GLY A 1 192 ? 5.719 1.213 -2.960 1.00 50.84 192 GLY A O 1
ATOM 1524 N N . LEU A 1 193 ? 4.817 0.447 -4.883 1.00 58.06 193 LEU A N 1
ATOM 1525 C CA . LEU A 1 193 ? 3.388 0.641 -4.570 1.00 58.06 193 LEU A CA 1
ATOM 1526 C C . LEU A 1 193 ? 2.868 -0.342 -3.491 1.00 58.06 193 LEU A C 1
ATOM 1528 O O . LEU A 1 193 ? 1.879 -1.030 -3.702 1.00 58.06 193 LEU A O 1
ATOM 1532 N N . GLY A 1 194 ? 3.548 -0.414 -2.341 1.00 58.62 194 GLY A N 1
ATOM 1533 C CA . GLY A 1 194 ? 3.193 -1.285 -1.215 1.00 58.62 194 GLY A CA 1
ATOM 1534 C C . GLY A 1 194 ? 4.303 -2.215 -0.704 1.00 58.62 194 GLY A C 1
ATOM 1535 O O . GLY A 1 194 ? 4.202 -2.786 0.380 1.00 58.62 194 GLY A O 1
ATOM 1536 N N . ALA A 1 195 ? 5.417 -2.331 -1.432 1.00 68.75 195 ALA A N 1
ATOM 1537 C CA . ALA A 1 195 ? 6.585 -3.093 -0.993 1.00 68.75 195 ALA A CA 1
ATOM 1538 C C . ALA A 1 195 ? 7.592 -2.200 -0.237 1.00 68.75 195 ALA A C 1
ATOM 1540 O O . ALA A 1 195 ? 8.398 -1.496 -0.850 1.00 68.75 195 ALA A O 1
ATOM 1541 N N . GLY A 1 196 ? 7.584 -2.239 1.099 1.00 73.25 196 GLY A N 1
ATOM 1542 C CA . GLY A 1 196 ? 8.412 -1.356 1.935 1.00 73.25 196 GLY A CA 1
ATOM 1543 C C . GLY A 1 196 ? 9.934 -1.602 1.882 1.00 73.25 196 GLY A C 1
ATOM 1544 O O . GLY A 1 196 ? 10.399 -2.720 1.641 1.00 73.25 196 GLY A O 1
ATOM 1545 N N . GLY A 1 197 ? 10.738 -0.560 2.135 1.00 80.19 197 GLY A N 1
ATOM 1546 C CA . GLY A 1 197 ? 12.200 -0.618 2.322 1.00 80.19 197 GLY A CA 1
ATOM 1547 C C . GLY A 1 197 ? 13.042 0.255 1.371 1.00 80.19 197 GLY A C 1
ATOM 1548 O O . GLY A 1 197 ? 12.554 0.830 0.407 1.00 80.19 197 GLY A O 1
ATOM 1549 N N . GLU A 1 198 ? 14.350 0.356 1.639 1.00 80.12 198 GLU A N 1
ATOM 1550 C CA . GLU A 1 198 ? 15.244 1.331 0.976 1.00 80.12 198 GLU A CA 1
ATOM 1551 C C . GLU A 1 198 ? 15.643 1.026 -0.480 1.00 80.12 198 GLU A C 1
ATOM 1553 O O . GLU A 1 198 ? 16.057 1.937 -1.197 1.00 80.12 198 GLU A O 1
ATOM 1558 N N . ASN A 1 199 ? 15.530 -0.222 -0.941 1.00 77.88 199 ASN A N 1
ATOM 1559 C CA . ASN A 1 199 ? 15.898 -0.602 -2.312 1.00 77.88 199 ASN A CA 1
ATOM 1560 C C . ASN A 1 199 ? 14.727 -0.393 -3.289 1.00 77.88 199 ASN A C 1
ATOM 1562 O O . ASN A 1 199 ? 13.601 -0.743 -2.926 1.00 77.88 199 ASN A O 1
ATOM 1566 N N . PRO A 1 200 ? 14.986 0.008 -4.551 1.00 76.06 200 PRO A N 1
ATOM 1567 C CA . PRO A 1 200 ? 14.035 -0.189 -5.641 1.00 76.06 200 PRO A CA 1
ATOM 1568 C C . PRO A 1 200 ? 13.646 -1.668 -5.753 1.00 76.06 200 PRO A C 1
ATOM 1570 O O . PRO A 1 200 ? 14.500 -2.562 -5.693 1.00 76.06 200 PRO A O 1
ATOM 1573 N N . LYS A 1 201 ? 12.350 -1.916 -5.916 1.00 79.62 201 LYS A N 1
ATOM 1574 C CA . LYS A 1 201 ? 11.750 -3.246 -6.040 1.00 79.62 201 LYS A CA 1
ATOM 1575 C C . LYS A 1 201 ? 10.385 -3.134 -6.715 1.00 79.62 201 LYS A C 1
ATOM 1577 O O . LYS A 1 201 ? 9.714 -2.123 -6.529 1.00 79.62 201 LYS A O 1
ATOM 1582 N N . LEU A 1 202 ? 9.987 -4.143 -7.476 1.00 78.31 202 LEU A N 1
ATOM 1583 C CA . LEU A 1 202 ? 8.736 -4.171 -8.232 1.00 78.31 202 LEU A CA 1
ATOM 1584 C C . LEU A 1 202 ? 7.955 -5.428 -7.846 1.00 78.31 202 LEU A C 1
ATOM 1586 O O . LEU A 1 202 ? 8.543 -6.508 -7.793 1.00 78.31 202 LEU A O 1
ATOM 1590 N N . LEU A 1 203 ? 6.664 -5.273 -7.562 1.00 80.88 203 LEU A N 1
ATOM 1591 C CA . LEU A 1 203 ? 5.725 -6.388 -7.487 1.00 80.88 203 LEU A CA 1
ATOM 1592 C C . LEU A 1 203 ? 5.104 -6.550 -8.877 1.00 80.88 203 LEU A C 1
ATOM 1594 O O . LEU A 1 203 ? 4.684 -5.562 -9.486 1.00 80.88 203 LEU A O 1
ATOM 1598 N N . ILE A 1 204 ? 5.155 -7.770 -9.404 1.00 83.12 204 ILE A N 1
ATOM 1599 C CA . ILE A 1 204 ? 4.765 -8.107 -10.774 1.00 83.12 204 ILE A CA 1
ATOM 1600 C C . ILE A 1 204 ? 3.956 -9.391 -10.734 1.00 83.12 204 ILE A C 1
ATOM 1602 O O . ILE A 1 204 ? 4.401 -10.376 -10.144 1.00 83.12 204 ILE A O 1
ATOM 1606 N N . ASN A 1 205 ? 2.833 -9.390 -11.438 1.00 86.12 205 ASN A N 1
ATOM 1607 C CA . ASN A 1 205 ? 1.903 -10.505 -11.503 1.00 86.12 205 ASN A CA 1
ATOM 1608 C C . ASN A 1 205 ? 1.747 -10.965 -12.958 1.00 86.12 205 ASN A C 1
ATOM 1610 O O . ASN A 1 205 ? 1.796 -10.141 -13.876 1.00 86.12 205 ASN A O 1
ATOM 1614 N N . ARG A 1 206 ? 1.562 -12.270 -13.190 1.00 91.19 206 ARG A N 1
ATOM 1615 C CA . ARG A 1 206 ? 1.170 -12.802 -14.507 1.00 91.19 206 ARG A CA 1
ATOM 1616 C C . ARG A 1 206 ? -0.316 -13.125 -14.513 1.00 91.19 206 ARG A C 1
ATOM 1618 O O . ARG A 1 206 ? -0.816 -13.815 -13.629 1.00 91.19 206 ARG A O 1
ATOM 1625 N N . ALA A 1 207 ? -1.000 -12.642 -15.535 1.00 90.75 207 ALA A N 1
ATOM 1626 C CA . ALA A 1 207 ? -2.403 -12.894 -15.799 1.00 90.75 207 ALA A CA 1
ATOM 1627 C C . ALA A 1 207 ? -2.632 -14.235 -16.522 1.00 90.75 207 ALA A C 1
ATOM 1629 O O . ALA A 1 207 ? -1.731 -14.822 -17.130 1.00 90.75 207 ALA A O 1
ATOM 1630 N N . ASN A 1 208 ? -3.871 -14.725 -16.497 1.00 91.75 208 ASN A N 1
ATOM 1631 C CA . ASN A 1 208 ? -4.292 -15.941 -17.199 1.00 91.75 208 ASN A CA 1
ATOM 1632 C C . ASN A 1 208 ? -4.287 -15.827 -18.740 1.00 91.75 208 ASN A C 1
ATOM 1634 O O . ASN A 1 208 ? -4.370 -16.854 -19.415 1.00 91.75 208 ASN A O 1
ATOM 1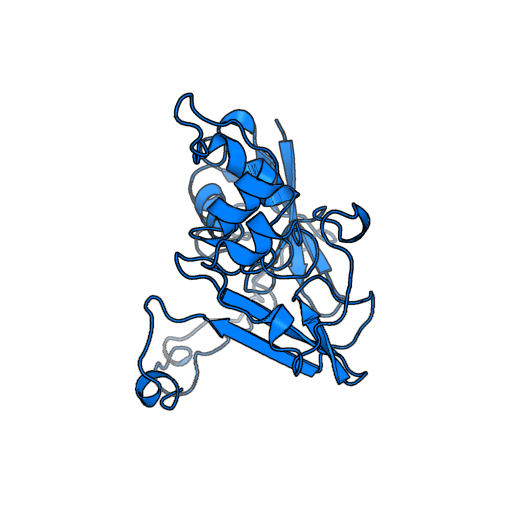638 N N . ASP A 1 209 ? -4.147 -14.623 -19.297 1.00 89.31 209 ASP A N 1
ATOM 1639 C CA . ASP A 1 209 ? -3.882 -14.370 -20.721 1.00 89.31 209 ASP A CA 1
ATOM 1640 C C . ASP A 1 209 ? -2.376 -14.418 -21.081 1.00 89.31 209 ASP A C 1
ATOM 1642 O O . ASP A 1 209 ? -2.001 -14.300 -22.251 1.00 89.31 209 ASP A O 1
ATOM 1646 N N . GLY A 1 210 ? -1.509 -14.618 -20.082 1.00 89.81 210 GLY A N 1
ATOM 1647 C CA . GLY A 1 210 ? -0.056 -14.661 -20.216 1.00 89.81 210 GLY A CA 1
ATOM 1648 C C . GLY A 1 210 ? 0.637 -13.295 -20.203 1.00 89.81 210 GLY A C 1
ATOM 1649 O O . GLY A 1 210 ? 1.865 -13.268 -20.300 1.00 89.81 210 GLY A O 1
ATOM 1650 N N . GLN A 1 211 ? -0.097 -12.184 -20.077 1.00 89.81 211 GLN A N 1
ATOM 1651 C CA . GLN A 1 211 ? 0.492 -10.856 -19.904 1.00 89.81 211 GLN A CA 1
ATOM 1652 C C . GLN A 1 211 ? 1.047 -10.675 -18.487 1.00 89.81 211 GLN A C 1
ATOM 1654 O O . GLN A 1 211 ? 0.586 -11.295 -17.526 1.00 89.81 211 GLN A O 1
ATOM 1659 N N . PHE A 1 212 ? 2.039 -9.797 -18.359 1.00 86.25 212 PHE A N 1
ATOM 1660 C CA . PHE A 1 212 ? 2.584 -9.378 -17.073 1.00 86.25 212 PHE A CA 1
ATOM 1661 C C . PHE A 1 212 ? 2.063 -7.989 -16.727 1.00 86.25 212 PHE A C 1
ATOM 1663 O O . PHE A 1 212 ? 1.982 -7.119 -17.591 1.00 86.25 212 PHE A O 1
ATOM 1670 N N . TYR A 1 213 ? 1.759 -7.770 -15.458 1.00 81.94 213 TYR A N 1
ATOM 1671 C CA . TYR A 1 213 ? 1.238 -6.515 -14.940 1.00 81.94 213 TYR A CA 1
ATOM 1672 C C . TYR A 1 213 ? 1.958 -6.122 -13.655 1.00 81.94 213 TYR A C 1
ATOM 1674 O O . TYR A 1 213 ? 2.658 -6.921 -13.031 1.00 81.94 213 TYR A O 1
ATOM 1682 N N . LEU A 1 214 ? 1.772 -4.868 -13.259 1.00 78.94 214 LEU A N 1
ATOM 1683 C CA . LEU A 1 214 ? 2.119 -4.406 -11.923 1.00 78.94 214 LEU A CA 1
ATOM 1684 C C . LEU A 1 214 ? 1.025 -4.857 -10.953 1.00 78.94 214 LEU A C 1
ATOM 1686 O O . LEU A 1 214 ? -0.154 -4.724 -11.269 1.00 78.94 214 LEU A O 1
ATOM 1690 N N . ASP A 1 215 ? 1.435 -5.364 -9.797 1.00 78.88 215 ASP A N 1
ATOM 1691 C CA . ASP A 1 215 ? 0.539 -5.821 -8.731 1.00 78.88 215 ASP A CA 1
ATOM 1692 C C . ASP A 1 215 ? -0.367 -4.674 -8.235 1.00 78.88 215 ASP A C 1
ATOM 1694 O O . ASP A 1 215 ? 0.126 -3.600 -7.867 1.00 78.88 215 ASP A O 1
ATOM 1698 N N . GLY A 1 216 ? -1.686 -4.882 -8.274 1.00 75.00 216 GLY A N 1
ATOM 1699 C CA . GLY A 1 216 ? -2.702 -3.860 -7.988 1.00 75.00 216 GLY A CA 1
ATOM 1700 C C . GLY A 1 216 ? -2.985 -2.895 -9.148 1.00 75.00 216 GLY A C 1
ATOM 1701 O O . GLY A 1 216 ? -3.484 -1.794 -8.913 1.00 75.00 216 GLY A O 1
ATOM 1702 N N . ASN A 1 217 ? -2.640 -3.271 -10.382 1.00 75.19 217 ASN A N 1
ATOM 1703 C CA . ASN A 1 217 ? -2.865 -2.500 -11.614 1.00 75.19 217 ASN A CA 1
ATOM 1704 C C . ASN A 1 217 ? -3.298 -3.399 -12.796 1.00 75.19 217 ASN A C 1
ATOM 1706 O O . ASN A 1 217 ? -3.090 -3.079 -13.972 1.00 75.19 217 ASN A O 1
ATOM 1710 N N . GLU A 1 218 ? -3.853 -4.567 -12.502 1.00 78.25 218 GLU A N 1
ATOM 1711 C CA . GLU A 1 218 ? -4.384 -5.508 -13.483 1.00 78.25 218 GLU A CA 1
ATOM 1712 C C . GLU A 1 218 ? -5.790 -5.104 -13.959 1.00 78.25 218 GLU A C 1
ATOM 1714 O O . GLU A 1 218 ? -6.477 -4.341 -13.278 1.00 78.25 218 GLU A O 1
ATOM 1719 N N . PRO A 1 219 ? -6.255 -5.603 -15.118 1.00 78.81 219 PRO A N 1
ATOM 1720 C CA . PRO A 1 219 ? -7.640 -5.419 -15.536 1.00 78.81 219 PRO A CA 1
ATOM 1721 C C . PRO A 1 219 ? -8.618 -6.073 -14.549 1.00 78.81 219 PRO A C 1
ATOM 1723 O O . PRO A 1 219 ? -8.391 -7.199 -14.098 1.00 78.81 219 PRO A O 1
ATOM 1726 N N . ASP A 1 220 ? -9.736 -5.405 -14.262 1.00 76.75 220 ASP A N 1
ATOM 1727 C CA . ASP A 1 220 ? -10.767 -5.916 -13.351 1.00 76.75 220 ASP A CA 1
ATOM 1728 C C . ASP A 1 220 ? -11.240 -7.331 -13.724 1.00 76.75 220 ASP A C 1
ATOM 1730 O O . ASP A 1 220 ? -11.555 -7.637 -14.877 1.00 76.75 220 ASP A O 1
ATOM 1734 N N . GLY A 1 221 ? -11.313 -8.207 -12.718 1.00 76.81 221 GLY A N 1
ATOM 1735 C CA . GLY A 1 221 ? -11.717 -9.607 -12.889 1.00 76.81 221 GLY A CA 1
ATOM 1736 C C . GLY A 1 221 ? -10.665 -10.512 -13.545 1.00 76.81 221 GLY A C 1
ATOM 1737 O O . GLY A 1 221 ? -10.955 -11.684 -13.796 1.00 76.81 221 GLY A O 1
ATOM 1738 N N . CYS A 1 222 ? -9.453 -10.014 -13.810 1.00 81.06 222 CYS A N 1
ATOM 1739 C CA . CYS A 1 222 ? -8.341 -10.837 -14.271 1.00 81.06 222 CYS A CA 1
ATOM 1740 C C . CYS A 1 222 ? -7.947 -11.892 -13.220 1.00 81.06 222 CYS A C 1
ATOM 1742 O O . CYS A 1 222 ? -7.848 -11.603 -12.027 1.00 81.06 222 CYS A O 1
ATOM 1744 N N . VAL A 1 223 ? -7.682 -13.126 -13.664 1.00 87.62 223 VAL A N 1
ATOM 1745 C CA . VAL A 1 223 ? -7.182 -14.195 -12.788 1.00 87.62 223 VAL A CA 1
ATOM 1746 C C . VAL A 1 223 ? -5.661 -14.187 -12.831 1.00 87.62 223 VAL A C 1
ATOM 1748 O O . VAL A 1 223 ? -5.071 -14.467 -13.875 1.00 87.62 223 VAL A O 1
ATOM 1751 N N . ILE A 1 224 ? -5.032 -13.887 -11.698 1.00 87.12 224 ILE A N 1
ATOM 1752 C CA . ILE A 1 224 ? -3.577 -13.960 -11.544 1.00 87.12 224 ILE A CA 1
ATOM 1753 C C . ILE A 1 224 ? -3.147 -15.421 -11.380 1.00 87.12 224 ILE A C 1
ATOM 1755 O O . ILE A 1 224 ? -3.805 -16.202 -10.690 1.00 87.12 224 ILE A O 1
ATOM 1759 N N . THR A 1 225 ? -2.056 -15.796 -12.043 1.00 91.38 225 THR A N 1
ATOM 1760 C CA . THR A 1 225 ? -1.510 -17.161 -12.075 1.00 91.38 225 THR A CA 1
ATOM 1761 C C . THR A 1 225 ? -0.166 -17.283 -11.361 1.00 91.38 225 THR A C 1
ATOM 1763 O O . THR A 1 225 ? 0.110 -18.326 -10.770 1.00 91.38 225 THR A O 1
ATOM 1766 N N . ASP A 1 226 ? 0.642 -16.220 -11.351 1.00 89.94 226 ASP A N 1
ATOM 1767 C CA . ASP A 1 226 ? 1.978 -16.185 -10.751 1.00 89.94 226 ASP A CA 1
ATOM 1768 C C . ASP A 1 226 ? 2.300 -14.774 -10.223 1.00 89.94 226 ASP A C 1
ATOM 1770 O O . ASP A 1 226 ? 1.790 -13.782 -10.746 1.00 89.94 226 ASP A O 1
ATOM 1774 N N . TYR A 1 227 ? 3.188 -14.689 -9.227 1.00 87.00 227 TYR A N 1
ATOM 1775 C CA . TYR A 1 227 ? 3.547 -13.461 -8.506 1.00 87.00 227 TYR A CA 1
ATOM 1776 C C . TYR A 1 227 ? 5.069 -13.387 -8.286 1.00 87.00 227 TYR A C 1
ATOM 1778 O O . TYR A 1 227 ? 5.686 -14.382 -7.892 1.00 87.00 227 TYR A O 1
ATOM 1786 N N . TRP A 1 228 ? 5.683 -12.210 -8.453 1.00 85.94 228 TRP A N 1
ATOM 1787 C CA . TRP A 1 228 ? 7.117 -11.987 -8.219 1.00 85.94 228 TRP A CA 1
ATOM 1788 C C . TRP A 1 228 ? 7.418 -10.662 -7.516 1.00 85.94 228 TRP A C 1
ATOM 1790 O O . TRP A 1 228 ? 6.845 -9.620 -7.822 1.00 85.94 228 TRP A O 1
ATOM 1800 N N . LEU A 1 229 ? 8.433 -10.686 -6.644 1.00 83.50 229 LEU A N 1
ATOM 1801 C CA . LEU A 1 229 ? 9.065 -9.491 -6.081 1.00 83.50 229 LEU A CA 1
ATOM 1802 C C . LEU A 1 229 ? 10.465 -9.301 -6.680 1.00 83.50 229 LEU A C 1
ATOM 1804 O O . LEU A 1 229 ? 11.462 -9.797 -6.139 1.00 83.50 229 LEU A O 1
ATOM 1808 N N . VAL A 1 230 ? 10.547 -8.550 -7.776 1.00 80.50 230 VAL A N 1
ATOM 1809 C CA . VAL A 1 230 ? 11.817 -8.192 -8.422 1.00 80.50 230 VAL A CA 1
ATOM 1810 C C . VAL A 1 230 ? 12.545 -7.149 -7.573 1.00 80.50 230 VAL A C 1
ATOM 1812 O O . VAL A 1 230 ? 11.944 -6.194 -7.080 1.00 80.50 230 VAL A O 1
ATOM 1815 N N . LYS A 1 231 ? 13.854 -7.325 -7.368 1.00 80.00 231 LYS A N 1
ATOM 1816 C CA . LYS A 1 231 ? 14.693 -6.461 -6.521 1.00 80.00 231 LYS A CA 1
ATOM 1817 C C . LYS A 1 231 ? 15.931 -6.044 -7.303 1.00 80.00 231 LYS A C 1
ATOM 1819 O O . LYS A 1 231 ? 16.694 -6.909 -7.727 1.00 80.00 231 LYS A O 1
ATOM 1824 N N . TRP A 1 232 ? 16.187 -4.744 -7.428 1.00 77.06 232 TRP A N 1
ATOM 1825 C CA . TRP A 1 232 ? 17.453 -4.290 -8.005 1.00 77.06 232 TRP A CA 1
ATOM 1826 C C . TRP A 1 232 ? 18.583 -4.356 -6.955 1.00 77.06 232 TRP A C 1
ATOM 1828 O O . TRP A 1 232 ? 18.360 -4.034 -5.776 1.00 77.06 232 TRP A O 1
ATOM 1838 N N . PRO A 1 233 ? 19.804 -4.769 -7.350 1.00 72.25 233 PRO A N 1
ATOM 1839 C CA . PRO A 1 233 ? 20.999 -4.649 -6.519 1.00 72.25 233 PRO A CA 1
ATOM 1840 C C . PRO A 1 233 ? 21.249 -3.206 -6.049 1.00 72.25 233 PRO A C 1
ATOM 1842 O O . PRO A 1 233 ? 20.851 -2.243 -6.697 1.00 72.25 233 PRO A O 1
ATOM 1845 N N . ARG A 1 234 ? 21.942 -3.046 -4.914 1.00 65.56 234 ARG A N 1
ATOM 1846 C CA . ARG A 1 234 ? 22.259 -1.724 -4.324 1.00 65.56 234 ARG A CA 1
ATOM 1847 C C . ARG A 1 234 ? 23.407 -0.985 -5.014 1.00 65.56 234 ARG A C 1
ATOM 1849 O O . ARG A 1 234 ? 23.587 0.207 -4.799 1.00 65.56 234 ARG A O 1
ATOM 1856 N N . GLU A 1 235 ? 24.214 -1.718 -5.768 1.00 60.62 235 GLU A N 1
ATOM 1857 C CA . GLU A 1 235 ? 25.517 -1.318 -6.294 1.00 60.62 235 GLU A CA 1
ATOM 1858 C C . GLU A 1 235 ? 25.630 -1.807 -7.747 1.00 60.62 235 GLU A C 1
ATOM 1860 O O . GLU A 1 235 ? 24.955 -2.783 -8.097 1.00 60.62 235 GLU A O 1
ATOM 1865 N N . PRO A 1 236 ? 26.505 -1.214 -8.582 1.00 53.09 236 PRO A N 1
ATOM 1866 C CA . PRO A 1 236 ? 26.885 -1.787 -9.871 1.00 53.09 236 PRO A CA 1
ATOM 1867 C C . PRO A 1 236 ? 27.588 -3.138 -9.662 1.00 53.09 236 PRO A C 1
ATOM 1869 O O . PRO A 1 236 ? 28.796 -3.212 -9.431 1.00 53.09 236 PRO A O 1
ATOM 1872 N N . VAL A 1 237 ? 26.816 -4.222 -9.687 1.00 51.69 237 VAL A N 1
ATOM 1873 C CA . VAL A 1 237 ? 27.325 -5.580 -9.486 1.00 51.69 237 VAL A CA 1
ATOM 1874 C C . VAL A 1 237 ? 28.074 -6.079 -10.719 1.00 51.69 237 VAL A C 1
ATOM 1876 O O . VAL A 1 237 ? 27.615 -5.942 -11.852 1.00 51.69 237 VAL A O 1
ATOM 1879 N N . SER A 1 238 ? 29.222 -6.720 -10.497 1.00 52.31 238 SER A N 1
ATOM 1880 C CA . SER A 1 238 ? 29.823 -7.592 -11.504 1.00 52.31 238 SER A CA 1
ATOM 1881 C C . SER A 1 238 ? 28.888 -8.775 -11.783 1.00 52.31 238 SER A C 1
ATOM 1883 O O . SER A 1 238 ? 28.216 -9.256 -10.868 1.00 52.31 238 SER A O 1
ATOM 1885 N N . ARG A 1 239 ? 28.851 -9.251 -13.041 1.00 51.50 239 ARG A N 1
ATOM 1886 C CA . ARG A 1 239 ? 27.924 -10.309 -13.510 1.00 51.50 239 ARG A CA 1
ATOM 1887 C C . ARG A 1 239 ? 27.799 -11.481 -12.533 1.00 51.50 239 ARG A C 1
ATOM 1889 O O . ARG A 1 239 ? 26.692 -11.808 -12.138 1.00 51.50 239 ARG A O 1
ATOM 1896 N N . ASN A 1 240 ? 28.932 -11.976 -12.035 1.00 46.31 240 ASN A N 1
ATOM 1897 C CA . ASN A 1 240 ? 29.048 -13.101 -11.104 1.00 46.31 240 ASN A CA 1
ATOM 1898 C C . ASN A 1 240 ? 28.235 -12.977 -9.792 1.00 46.31 240 ASN A C 1
ATOM 1900 O O . ASN A 1 240 ? 28.182 -13.945 -9.041 1.00 46.31 240 ASN A O 1
ATOM 1904 N N . ARG A 1 241 ? 27.674 -11.805 -9.451 1.00 46.75 241 ARG A N 1
ATOM 1905 C CA . ARG A 1 241 ? 26.808 -11.605 -8.269 1.00 46.75 241 ARG A CA 1
ATOM 1906 C C . ARG A 1 241 ? 25.308 -11.581 -8.608 1.00 46.75 241 ARG A C 1
ATOM 1908 O O . ARG A 1 241 ? 24.499 -11.417 -7.702 1.00 46.75 241 ARG A O 1
ATOM 1915 N N . ILE A 1 242 ? 24.957 -11.690 -9.889 1.00 50.81 242 ILE A N 1
ATOM 1916 C CA . ILE A 1 242 ? 23.581 -11.818 -10.391 1.00 50.81 242 ILE A CA 1
ATOM 1917 C C . ILE A 1 242 ? 23.203 -13.306 -10.455 1.00 50.81 242 ILE A C 1
ATOM 1919 O O . ILE A 1 242 ? 22.101 -13.669 -10.069 1.00 50.81 242 ILE A O 1
ATOM 1923 N N . ASP A 1 243 ? 24.151 -14.167 -10.836 1.00 45.22 243 ASP A N 1
ATOM 1924 C CA . ASP A 1 243 ? 23.968 -15.607 -11.085 1.00 45.22 243 ASP A CA 1
ATOM 1925 C C . ASP A 1 243 ? 23.827 -16.482 -9.804 1.00 45.22 243 ASP A C 1
ATOM 1927 O O . ASP A 1 243 ? 24.202 -17.655 -9.810 1.00 45.22 243 ASP A O 1
ATOM 1931 N N . ILE A 1 244 ? 23.373 -15.916 -8.674 1.00 36.19 244 ILE A N 1
ATOM 1932 C CA . ILE A 1 244 ? 23.319 -16.579 -7.345 1.00 36.19 244 ILE A CA 1
ATOM 1933 C C . ILE A 1 244 ? 21.961 -16.338 -6.638 1.00 36.19 244 ILE A C 1
ATOM 1935 O O . ILE A 1 244 ? 21.897 -16.244 -5.410 1.00 36.19 244 ILE A O 1
ATOM 1939 N N . LEU A 1 245 ? 20.879 -16.188 -7.409 1.00 35.03 245 LEU A N 1
ATOM 1940 C CA . LEU A 1 245 ? 19.488 -16.072 -6.944 1.00 35.03 245 LEU A CA 1
ATOM 1941 C C . LEU A 1 245 ? 18.554 -16.859 -7.872 1.00 35.03 245 LEU A C 1
ATOM 1943 O O . LEU A 1 245 ? 18.784 -16.786 -9.098 1.00 35.03 245 LEU A O 1
#

Foldseek 3Di:
DDKWFKWFQDPVGIDTFWIKDFPCLLQALVGKMKIAGDDDPVDQLDQDPPDDDDPVQCDDDDDGRPPPRVRFDALDPLGGCVVDRMDIHDVVSVSLVLLFFEAPLVLLVLVVVVADADPVRGHPDDRSCSVVRLQQQSQDAPDRMHIPHNDCVVVPHAQDFDDPVPCVQVPDLPDCPCVVVVVPPRHSSNQRSRHYDNFGKFKWWAFPVRTITGPNRHPPPTDTDDIDIGTDDPDPDDPVVVVPD

Radius of gyration: 20.28 Å; chains: 1; bounding box: 54×55×47 Å

Organism: NCBI:txid430453

pLDDT: mean 70.04, std 18.66, range [31.8, 95.5]

Sequence (245 aa):
MSLVELERWGPAGWDTLAGIIIDRPESGLLSPMRLDYQRQDGCTCVALPGVTLELEDFQEDDFVPVISLPFVLWASPQVPGEVLETYEGEPIAALLRDLIPSGWARRRLLKRLRSPRRQDGTIQDGPQHDVRLLKECALSPIGNFRINGPSVDDGLFPSIPLDVERAGDWYWPYEPFNEAAGLYDIHPIWAGLGAGGENPKLLINRANDGQFYLDGNEPDGCVITDYWLVKWPREPVSRNRIDIL

Secondary structure (DSSP, 8-state):
-EEEEEEEEETTEEEEEEEEEES-GGGGGGS-EEEEE--STT---PPPTT-PPPGGGG-SSSS------TT---S-TTS-TTT-SEEESHHHHHHHHHHS--HHHHHHHHHHTTPPBPTTS-B--SGGGHHHHHHHS-SS-SSSEEES---GGGTTS----B-SS-HHHHS-TT-THHHHTS--SSSTT-TTSS--SSS-EEEEEEETTS-EEETT-SPTT--EEEEEEEE--SS---GGGTTT-